Protein AF-A0A2E8Z353-F1 (afdb_monomer)

Solvent-accessible surface area (backbone atoms only — not comparable to full-atom values): 21849 Å² total; per-residue (Å²): 141,71,78,80,37,42,48,101,82,69,44,73,37,74,68,28,51,53,50,50,52,53,52,52,52,53,52,50,52,50,54,54,47,54,53,50,50,54,52,50,53,54,46,70,76,49,46,52,56,70,69,66,52,47,63,63,72,69,60,82,64,82,82,62,91,74,67,85,73,84,71,76,47,79,38,78,52,34,21,67,94,49,81,28,33,45,42,64,58,47,42,52,57,8,53,77,69,76,37,56,59,72,58,20,43,51,53,53,12,22,48,49,25,26,66,70,53,20,56,61,42,36,52,33,39,77,68,68,72,29,59,60,75,60,54,36,54,53,22,66,63,33,40,85,32,48,54,72,21,27,43,48,41,26,67,71,37,39,88,48,51,78,75,56,50,69,75,53,50,51,54,45,40,53,52,26,36,62,73,62,36,56,87,76,45,69,94,50,75,75,78,62,54,44,76,48,67,43,76,87,69,54,53,99,86,43,62,61,72,51,72,43,68,57,73,67,61,48,50,54,49,50,52,51,26,51,51,30,26,50,46,43,43,75,75,66,50,86,63,58,70,71,56,33,29,55,49,24,50,53,29,55,77,53,69,48,55,87,78,66,82,67,92,77,65,73,66,81,79,81,84,60,70,52,76,65,87,82,64,81,52,30,46,32,26,86,49,95,92,56,80,41,84,39,41,61,67,58,54,50,56,54,52,74,75,47,96,76,86,82,93,73,84,82,76,63,86,86,58,89,84,81,74,98,56,95,67,80,53,97,82,53,76,86,74,75,74,64,53,95,52,100,84,55,88,61,73,72,78,82,73,87,83,87,77,90,79,93,133

Structure (mmCIF, N/CA/C/O backbone):
data_AF-A0A2E8Z353-F1
#
_entry.id   AF-A0A2E8Z353-F1
#
loop_
_atom_site.group_PDB
_atom_site.id
_atom_site.type_symbol
_atom_site.label_atom_id
_atom_site.label_alt_id
_atom_site.label_comp_id
_atom_site.label_asym_id
_atom_site.label_entity_id
_atom_site.label_seq_id
_atom_site.pdbx_PDB_ins_code
_atom_site.Cartn_x
_atom_site.Cartn_y
_atom_site.Cartn_z
_atom_site.occupancy
_atom_site.B_iso_or_equiv
_atom_site.auth_seq_id
_atom_site.auth_comp_id
_atom_site.auth_asym_id
_atom_site.auth_atom_id
_atom_site.pdbx_PDB_model_num
ATOM 1 N N . MET A 1 1 ? 3.869 29.158 -26.950 1.00 43.62 1 MET A N 1
ATOM 2 C CA . MET A 1 1 ? 2.535 28.762 -26.439 1.00 43.62 1 MET A CA 1
ATOM 3 C C . MET A 1 1 ? 2.188 29.405 -25.072 1.00 43.62 1 MET A C 1
ATOM 5 O O . MET A 1 1 ? 1.497 28.789 -24.279 1.00 43.62 1 MET A O 1
ATOM 9 N N . ARG A 1 2 ? 2.630 30.650 -24.780 1.00 52.47 2 ARG A N 1
ATOM 10 C CA . ARG A 1 2 ? 2.397 31.352 -23.487 1.00 52.47 2 ARG A CA 1
ATOM 11 C C . ARG A 1 2 ? 1.321 32.458 -23.528 1.00 52.47 2 ARG A C 1
ATOM 13 O O . ARG A 1 2 ? 0.954 32.969 -22.482 1.00 52.47 2 ARG A O 1
ATOM 20 N N . LYS A 1 3 ? 0.791 32.812 -24.710 1.00 49.16 3 LYS A N 1
ATOM 21 C CA . LYS A 1 3 ? -0.183 33.915 -24.881 1.00 49.16 3 LYS A CA 1
ATOM 22 C C . LYS A 1 3 ? -1.581 33.640 -24.303 1.00 49.16 3 LYS A C 1
ATOM 24 O O . LYS A 1 3 ? -2.321 34.584 -24.098 1.00 49.16 3 LYS A O 1
ATOM 29 N N . ALA A 1 4 ? -1.937 32.383 -24.024 1.00 50.00 4 ALA A N 1
ATOM 30 C CA . ALA A 1 4 ? -3.252 32.022 -23.476 1.00 50.00 4 ALA A CA 1
ATOM 31 C C . ALA A 1 4 ? -3.349 32.146 -21.938 1.00 50.00 4 ALA A C 1
ATOM 33 O O . ALA A 1 4 ? -4.385 31.826 -21.365 1.00 50.00 4 ALA A O 1
ATOM 34 N N . LEU A 1 5 ? -2.269 32.558 -21.262 1.00 53.09 5 LEU A N 1
ATOM 35 C CA . LEU A 1 5 ? -2.174 32.582 -19.796 1.00 53.09 5 LEU A CA 1
ATOM 36 C C . LEU A 1 5 ? -2.468 33.957 -19.177 1.00 53.09 5 LEU A C 1
ATOM 38 O O . LEU A 1 5 ? -2.453 34.076 -17.955 1.00 53.09 5 LEU A O 1
ATOM 42 N N . LEU A 1 6 ? -2.709 34.982 -19.996 1.00 52.03 6 LEU A N 1
ATOM 43 C CA . LEU A 1 6 ? -2.725 36.380 -19.572 1.00 52.03 6 LEU A CA 1
ATOM 44 C C . LEU A 1 6 ? -3.901 37.130 -20.214 1.00 52.03 6 LEU A C 1
ATOM 46 O O . LEU A 1 6 ? -4.250 36.855 -21.364 1.00 52.03 6 LEU A O 1
ATOM 50 N N . THR A 1 7 ? -4.512 38.057 -19.474 1.00 56.81 7 THR A N 1
ATOM 51 C CA . THR A 1 7 ? -5.434 39.063 -20.030 1.00 56.81 7 THR A CA 1
ATOM 52 C C . THR A 1 7 ? -4.677 40.073 -20.905 1.00 56.81 7 THR A C 1
ATOM 54 O O . THR A 1 7 ? -3.447 40.047 -20.988 1.00 56.81 7 THR A O 1
ATOM 57 N N . CYS A 1 8 ? -5.409 40.990 -21.549 1.00 58.44 8 CYS A N 1
ATOM 58 C CA . CYS A 1 8 ? -4.860 42.129 -22.298 1.00 58.44 8 CYS A CA 1
ATOM 59 C C . CYS A 1 8 ? -3.817 42.930 -21.491 1.00 58.44 8 CYS A C 1
ATOM 61 O O . CYS A 1 8 ? -2.885 43.473 -22.078 1.00 58.44 8 CYS A O 1
ATOM 63 N N . ASP A 1 9 ? -3.960 42.931 -20.161 1.00 57.56 9 ASP A N 1
ATOM 64 C CA . ASP A 1 9 ? -3.164 43.699 -19.200 1.00 57.56 9 ASP A CA 1
ATOM 65 C C . ASP A 1 9 ? -2.111 42.845 -18.465 1.00 57.56 9 ASP A C 1
ATOM 67 O O . ASP A 1 9 ? -1.583 43.248 -17.432 1.00 57.56 9 ASP A O 1
ATOM 71 N N . ASN A 1 10 ? -1.768 41.661 -18.991 1.00 61.84 10 ASN A N 1
ATOM 72 C CA . ASN A 1 10 ? -0.808 40.734 -18.375 1.00 61.84 10 ASN A CA 1
ATOM 73 C C . ASN A 1 10 ? -1.202 40.224 -16.971 1.00 61.84 10 ASN A C 1
ATOM 75 O O . ASN A 1 10 ? -0.336 39.793 -16.206 1.00 61.84 10 ASN A O 1
ATOM 79 N N . GLU A 1 11 ? -2.493 40.180 -16.637 1.00 67.88 11 GLU A N 1
ATOM 80 C CA . GLU A 1 11 ? -2.948 39.548 -15.395 1.00 67.88 11 GLU A CA 1
ATOM 81 C C . GLU A 1 11 ? -3.244 38.052 -15.606 1.00 67.88 11 GLU A C 1
ATOM 83 O O . GLU A 1 11 ? -3.852 37.671 -16.617 1.00 67.88 11 GLU A O 1
ATOM 88 N N . PRO A 1 12 ? -2.822 37.168 -14.682 1.00 71.56 12 PRO A N 1
ATOM 89 C CA . PRO A 1 12 ? -3.097 35.743 -14.784 1.00 71.56 12 PRO A CA 1
ATOM 90 C C . PRO A 1 12 ? -4.593 35.472 -14.595 1.00 71.56 12 PRO A C 1
ATOM 92 O O . PRO A 1 12 ? -5.178 35.764 -13.554 1.00 71.56 12 PRO A O 1
ATOM 95 N N . THR A 1 13 ? -5.225 34.867 -15.599 1.00 82.81 13 THR A N 1
ATOM 96 C CA . THR A 1 13 ? -6.642 34.486 -15.504 1.00 82.81 13 THR A CA 1
ATOM 97 C C . THR A 1 13 ? -6.817 33.257 -14.604 1.00 82.81 13 THR A C 1
ATOM 99 O O . THR A 1 13 ? -5.945 32.383 -14.602 1.00 82.81 13 THR A O 1
ATOM 102 N N . PRO A 1 14 ? -7.961 33.090 -13.907 1.00 84.56 14 PRO A N 1
ATOM 103 C CA . PRO A 1 14 ? -8.250 31.863 -13.156 1.00 84.56 14 PRO A CA 1
ATOM 104 C C . PRO A 1 14 ? -8.089 30.586 -13.998 1.00 84.56 14 PRO A C 1
ATOM 106 O O . PRO A 1 14 ? -7.545 29.587 -13.533 1.00 84.56 14 PRO A O 1
ATOM 109 N N . VAL A 1 15 ? -8.483 30.634 -15.276 1.00 84.19 15 VAL A N 1
ATOM 110 C CA . VAL A 1 15 ? -8.308 29.526 -16.231 1.00 84.19 15 VAL A CA 1
ATOM 111 C C . VAL A 1 15 ? -6.826 29.279 -16.542 1.00 84.19 15 VAL A C 1
ATOM 113 O O . VAL A 1 15 ? -6.391 28.126 -16.556 1.00 84.19 15 VAL A O 1
ATOM 116 N N . GLY A 1 16 ? -6.039 30.338 -16.751 1.00 82.62 16 GLY A N 1
ATOM 117 C CA . GLY A 1 16 ? -4.595 30.252 -16.978 1.00 82.62 16 GLY A CA 1
ATOM 118 C C . GLY A 1 16 ? -3.835 29.698 -15.771 1.00 82.62 16 GLY A C 1
ATOM 119 O O . GLY A 1 16 ? -2.955 28.855 -15.939 1.00 82.62 16 GLY A O 1
ATOM 120 N N . LEU A 1 17 ? -4.225 30.087 -14.554 1.00 88.00 17 LEU A N 1
ATOM 121 C CA . LEU A 1 17 ? -3.669 29.547 -13.310 1.00 88.00 17 LEU A CA 1
ATOM 122 C C . LEU A 1 17 ? -3.977 28.052 -13.159 1.00 88.00 17 LEU A C 1
ATOM 124 O O . LEU A 1 17 ? -3.069 27.261 -12.909 1.00 88.00 17 LEU A O 1
ATOM 128 N N . VAL A 1 18 ? -5.223 27.631 -13.398 1.00 89.19 18 VAL A N 1
ATOM 129 C CA . VAL A 1 18 ? -5.592 26.204 -13.385 1.00 89.19 18 VAL A CA 1
ATOM 130 C C . VAL A 1 18 ? -4.822 25.418 -14.454 1.00 89.19 18 VAL A C 1
ATOM 132 O O . VAL A 1 18 ? -4.371 24.300 -14.195 1.00 89.19 18 VAL A O 1
ATOM 135 N N . ALA A 1 19 ? -4.623 25.983 -15.648 1.00 87.69 19 ALA A N 1
ATOM 136 C CA . ALA A 1 19 ? -3.819 25.356 -16.697 1.00 87.69 19 ALA A CA 1
ATOM 137 C C . ALA A 1 19 ? -2.340 25.215 -16.293 1.00 87.69 19 ALA A C 1
ATOM 139 O O . ALA A 1 19 ? -1.744 24.164 -16.534 1.00 87.69 19 ALA A O 1
ATOM 140 N N . ALA A 1 20 ? -1.764 26.224 -15.633 1.00 87.19 20 ALA A N 1
ATOM 141 C CA . ALA A 1 20 ? -0.402 26.170 -15.106 1.00 87.19 20 ALA A CA 1
ATOM 142 C C . ALA A 1 20 ? -0.247 25.081 -14.031 1.00 87.19 20 ALA A C 1
ATOM 144 O O . ALA A 1 20 ? 0.705 24.303 -14.090 1.00 87.19 20 ALA A O 1
ATOM 145 N N . VAL A 1 21 ? -1.216 24.952 -13.115 1.00 92.19 21 VAL A N 1
ATOM 146 C CA . VAL A 1 21 ? -1.243 23.871 -12.112 1.00 92.19 21 VAL A CA 1
ATOM 147 C C . VAL A 1 21 ? -1.293 22.495 -12.784 1.00 92.19 21 VAL A C 1
ATOM 149 O O . VAL A 1 21 ? -0.528 21.603 -12.424 1.00 92.19 21 VAL A O 1
ATOM 152 N N . ARG A 1 22 ? -2.135 22.311 -13.812 1.00 90.94 22 ARG A N 1
ATOM 153 C CA . ARG A 1 22 ? -2.197 21.044 -14.569 1.00 90.94 22 ARG A CA 1
ATOM 154 C C . ARG A 1 22 ? -0.885 20.727 -15.286 1.00 90.94 22 ARG A C 1
ATOM 156 O O . ARG A 1 22 ? -0.481 19.567 -15.309 1.00 90.94 22 ARG A O 1
ATOM 163 N N . ALA A 1 23 ? -0.223 21.733 -15.856 1.00 91.88 23 ALA A N 1
ATOM 164 C CA . ALA A 1 23 ? 1.071 21.562 -16.510 1.00 91.88 23 ALA A CA 1
ATOM 165 C C . ALA A 1 23 ? 2.166 21.167 -15.507 1.00 91.88 23 ALA A C 1
ATOM 167 O O . ALA A 1 23 ? 2.934 20.247 -15.779 1.00 91.88 23 ALA A O 1
ATOM 168 N N . ALA A 1 24 ? 2.198 21.802 -14.331 1.00 93.94 24 ALA A N 1
ATOM 169 C CA . ALA A 1 24 ? 3.111 21.432 -13.253 1.00 93.94 24 ALA A CA 1
ATOM 170 C C . ALA A 1 24 ? 2.876 19.985 -12.787 1.00 93.94 24 ALA A C 1
ATOM 172 O O . ALA A 1 24 ? 3.824 19.206 -12.720 1.00 93.94 24 ALA A O 1
ATOM 173 N N . ALA A 1 25 ? 1.616 19.590 -12.582 1.00 92.19 25 ALA A N 1
ATOM 174 C CA . ALA A 1 25 ? 1.261 18.219 -12.214 1.00 92.19 25 ALA A CA 1
ATOM 175 C C . ALA A 1 25 ? 1.648 17.189 -13.295 1.00 92.19 25 ALA A C 1
ATOM 177 O O . ALA A 1 25 ? 2.030 16.065 -12.976 1.00 92.19 25 ALA A O 1
ATOM 178 N N . ALA A 1 26 ? 1.568 17.544 -14.582 1.00 93.25 26 ALA A N 1
ATOM 179 C CA . ALA A 1 26 ? 2.015 16.670 -15.668 1.00 93.25 26 ALA A CA 1
ATOM 180 C C . ALA A 1 26 ? 3.543 16.485 -15.672 1.00 93.25 26 ALA A C 1
ATOM 182 O O . ALA A 1 26 ? 4.025 15.375 -15.900 1.00 93.25 26 ALA A O 1
ATOM 183 N N . THR A 1 27 ? 4.299 17.549 -15.387 1.00 96.25 27 THR A N 1
ATOM 184 C CA . THR A 1 27 ? 5.756 17.474 -15.205 1.00 96.25 27 THR A CA 1
ATOM 185 C C . THR A 1 27 ? 6.115 16.602 -14.008 1.00 96.25 27 THR A C 1
ATOM 187 O O . THR A 1 27 ? 6.972 15.734 -14.132 1.00 96.25 27 THR A O 1
ATOM 190 N N . GLU A 1 28 ? 5.424 16.769 -12.878 1.00 95.25 28 GLU A N 1
ATOM 191 C CA . GLU A 1 28 ? 5.643 15.953 -11.681 1.00 95.25 28 GLU A CA 1
ATOM 192 C C . GLU A 1 28 ? 5.447 14.458 -11.967 1.00 95.25 28 GLU A C 1
ATOM 194 O O . GLU A 1 28 ? 6.306 13.652 -11.620 1.00 95.25 28 GLU A O 1
ATOM 199 N N . ARG A 1 29 ? 4.367 14.080 -12.668 1.00 94.94 29 ARG A N 1
ATOM 200 C CA . ARG A 1 29 ? 4.132 12.676 -13.055 1.00 94.94 29 ARG A CA 1
ATOM 201 C C . ARG A 1 29 ? 5.267 12.104 -13.897 1.00 94.94 29 ARG A C 1
ATOM 203 O O . ARG A 1 29 ? 5.627 10.949 -13.704 1.00 94.94 29 ARG A O 1
ATOM 210 N N . ARG A 1 30 ? 5.829 12.901 -14.810 1.00 97.00 30 ARG A N 1
ATOM 211 C CA . ARG A 1 30 ? 6.963 12.478 -15.640 1.00 97.00 30 ARG A CA 1
ATOM 212 C C . ARG A 1 30 ? 8.215 12.262 -14.802 1.00 97.00 30 ARG A C 1
ATOM 214 O O . ARG A 1 30 ? 8.799 11.197 -14.883 1.00 97.00 30 ARG A O 1
ATOM 221 N N . VAL A 1 31 ? 8.548 13.207 -13.925 1.00 97.56 31 VAL A N 1
ATOM 222 C CA . VAL A 1 31 ? 9.694 13.078 -13.009 1.00 97.56 31 VAL A CA 1
ATOM 223 C C . VAL A 1 31 ? 9.544 11.857 -12.096 1.00 97.56 31 VAL A C 1
ATOM 225 O O . VAL A 1 31 ? 10.510 11.140 -11.849 1.00 97.56 31 VAL A O 1
ATOM 228 N N . GLN A 1 32 ? 8.330 11.584 -11.609 1.00 96.44 32 GLN A N 1
ATOM 229 C CA . GLN A 1 32 ? 8.047 10.381 -10.822 1.00 96.44 32 GLN A CA 1
ATOM 230 C C . GLN A 1 32 ? 8.252 9.094 -11.632 1.00 96.44 32 GLN A C 1
ATOM 232 O O . GLN A 1 32 ? 8.788 8.128 -11.090 1.00 96.44 32 GLN A O 1
ATOM 237 N N . LEU A 1 33 ? 7.843 9.078 -12.905 1.00 97.75 33 LEU A N 1
ATOM 238 C CA . LEU A 1 33 ? 8.073 7.951 -13.808 1.00 97.75 33 LEU A CA 1
ATOM 239 C C . LEU A 1 33 ? 9.566 7.767 -14.111 1.00 97.75 33 LEU A C 1
ATOM 241 O O . LEU A 1 33 ? 10.056 6.653 -13.987 1.00 97.75 33 LEU A O 1
ATOM 245 N N . ASP A 1 34 ? 10.295 8.837 -14.427 1.00 97.88 34 ASP A N 1
ATOM 246 C CA . ASP A 1 34 ? 11.735 8.783 -14.712 1.00 97.88 34 ASP A CA 1
ATOM 247 C C . ASP A 1 34 ? 12.511 8.218 -13.510 1.00 97.88 34 ASP A C 1
ATOM 249 O O . ASP A 1 34 ? 13.352 7.333 -13.659 1.00 97.88 34 ASP A O 1
ATOM 253 N N . LYS A 1 35 ? 12.158 8.652 -12.291 1.00 97.00 35 LYS A N 1
ATOM 254 C CA . LYS A 1 35 ? 12.698 8.081 -11.049 1.00 97.00 35 LYS A CA 1
ATOM 255 C C . LYS A 1 35 ? 12.384 6.586 -10.920 1.00 97.00 35 LYS A C 1
ATOM 257 O O . LYS A 1 35 ? 13.258 5.818 -10.533 1.00 97.00 35 LYS A O 1
ATOM 262 N N . ALA A 1 36 ? 11.150 6.173 -11.208 1.00 97.62 36 ALA A N 1
ATOM 263 C CA . ALA A 1 36 ? 10.758 4.766 -11.132 1.00 97.62 36 ALA A CA 1
ATOM 264 C C . ALA A 1 36 ? 11.504 3.901 -12.159 1.00 97.62 36 ALA A C 1
ATOM 266 O O . ALA A 1 36 ? 11.935 2.802 -11.826 1.00 97.62 36 ALA A O 1
ATOM 267 N N . LEU A 1 37 ? 11.696 4.409 -13.379 1.00 98.12 37 LEU A N 1
ATOM 268 C CA . LEU A 1 37 ? 12.471 3.739 -14.422 1.00 98.12 37 LEU A CA 1
ATOM 269 C C . LEU A 1 37 ? 13.934 3.568 -14.010 1.00 98.12 37 LEU A C 1
ATOM 271 O O . LEU A 1 37 ? 14.447 2.463 -14.124 1.00 98.12 37 LEU A O 1
ATOM 275 N N . ALA A 1 38 ? 14.566 4.597 -13.441 1.00 97.56 38 ALA A N 1
ATOM 276 C CA . ALA A 1 38 ? 15.939 4.494 -12.944 1.00 97.56 38 ALA A CA 1
ATOM 277 C C . ALA A 1 38 ? 16.092 3.423 -11.846 1.00 97.56 38 ALA A C 1
ATOM 279 O O . ALA A 1 38 ? 17.066 2.674 -11.838 1.00 97.56 38 ALA A O 1
ATOM 280 N N . VAL A 1 39 ? 15.113 3.307 -10.938 1.00 96.69 39 VAL A N 1
ATOM 281 C CA . VAL A 1 39 ? 15.095 2.231 -9.930 1.00 96.69 39 VAL A CA 1
ATOM 282 C C . VAL A 1 39 ? 14.930 0.861 -10.590 1.00 96.69 39 VAL A C 1
ATOM 284 O O . VAL A 1 39 ? 15.616 -0.079 -10.213 1.00 96.69 39 VAL A O 1
ATOM 287 N N . LEU A 1 40 ? 14.055 0.731 -11.588 1.00 96.81 40 LEU A N 1
ATOM 288 C CA . LEU A 1 40 ? 13.838 -0.539 -12.290 1.00 96.81 40 LEU A CA 1
ATOM 289 C C . LEU A 1 40 ? 15.037 -0.968 -13.143 1.00 96.81 40 LEU A C 1
ATOM 291 O O . LEU A 1 40 ? 15.327 -2.159 -13.216 1.00 96.81 40 LEU A O 1
ATOM 295 N N . GLU A 1 41 ? 15.745 -0.025 -13.761 1.00 96.62 41 GLU A N 1
ATOM 296 C CA . GLU A 1 41 ? 17.021 -0.281 -14.439 1.00 96.62 41 GLU A CA 1
ATOM 297 C C . GLU A 1 41 ? 18.086 -0.747 -13.444 1.00 96.62 41 GLU A C 1
ATOM 299 O O . GLU A 1 41 ? 18.816 -1.699 -13.720 1.00 96.62 41 GLU A O 1
ATOM 304 N N . TRP A 1 42 ? 18.135 -0.124 -12.262 1.00 94.94 42 TRP A N 1
ATOM 305 C CA . TRP A 1 42 ? 19.005 -0.558 -11.173 1.00 94.94 42 TRP A CA 1
ATOM 306 C C . TRP A 1 42 ? 18.675 -1.989 -10.717 1.00 94.94 42 TRP A C 1
ATOM 308 O O . TRP A 1 42 ? 19.600 -2.790 -10.603 1.00 94.94 42 TRP A O 1
ATOM 318 N N . VAL A 1 43 ? 17.387 -2.333 -10.552 1.00 95.12 43 VAL A N 1
ATOM 319 C CA . VAL A 1 43 ? 16.939 -3.701 -10.216 1.00 95.12 43 VAL A CA 1
ATOM 320 C C . VAL A 1 43 ? 17.355 -4.685 -11.307 1.00 95.12 43 VAL A C 1
ATOM 322 O O . VAL A 1 43 ? 17.928 -5.724 -11.007 1.00 95.12 43 VAL A O 1
ATOM 325 N N . ALA A 1 44 ? 17.113 -4.363 -12.580 1.00 94.12 44 ALA A N 1
ATOM 326 C CA . ALA A 1 44 ? 17.443 -5.253 -13.693 1.00 94.12 44 ALA A CA 1
ATOM 327 C C . ALA A 1 44 ? 18.952 -5.544 -13.799 1.00 94.12 44 ALA A C 1
ATOM 329 O O . ALA A 1 44 ? 19.342 -6.628 -14.219 1.00 94.12 44 ALA A O 1
ATOM 330 N N . ALA A 1 45 ? 19.805 -4.595 -13.404 1.00 94.12 45 ALA A N 1
ATOM 331 C CA . ALA A 1 45 ? 21.257 -4.771 -13.395 1.00 94.12 45 ALA A CA 1
ATOM 332 C C . ALA A 1 45 ? 21.780 -5.625 -12.222 1.00 94.12 45 ALA A C 1
ATOM 334 O O . ALA A 1 45 ? 22.949 -6.007 -12.236 1.00 94.12 45 ALA A O 1
ATOM 335 N N . ARG A 1 46 ? 20.945 -5.872 -11.207 1.00 91.50 46 ARG A N 1
ATOM 336 C CA . ARG A 1 46 ? 21.308 -6.464 -9.908 1.00 91.50 46 ARG A CA 1
ATOM 337 C C . ARG A 1 46 ? 20.427 -7.640 -9.493 1.00 91.50 46 ARG A C 1
ATOM 339 O O . ARG A 1 46 ? 20.546 -8.152 -8.387 1.00 91.50 46 ARG A O 1
ATOM 346 N N . GLN A 1 47 ? 19.529 -8.063 -10.375 1.00 91.75 47 GLN A N 1
ATOM 347 C CA . GLN A 1 47 ? 18.676 -9.207 -10.119 1.00 91.75 47 GLN A CA 1
ATOM 348 C C . GLN A 1 47 ? 19.536 -10.445 -9.841 1.00 91.75 47 GLN A C 1
ATOM 350 O O . GLN A 1 47 ? 20.444 -10.774 -10.610 1.00 91.75 47 GLN A O 1
ATOM 355 N N . LEU A 1 48 ? 19.211 -11.137 -8.754 1.00 89.81 48 LEU A N 1
ATOM 356 C CA . LEU A 1 48 ? 19.851 -12.384 -8.384 1.00 89.81 48 LEU A CA 1
ATOM 357 C C . LEU A 1 48 ? 19.523 -13.501 -9.390 1.00 89.81 48 LEU A C 1
ATOM 359 O O . LEU A 1 48 ? 18.396 -13.570 -9.892 1.00 89.81 48 LEU A O 1
ATOM 363 N N . PRO A 1 49 ? 20.487 -14.395 -9.671 1.00 87.62 49 PRO A N 1
ATOM 364 C CA . PRO A 1 49 ? 20.236 -15.640 -10.389 1.00 87.62 49 PRO A CA 1
ATOM 365 C C . PRO A 1 49 ? 19.095 -16.462 -9.761 1.00 87.62 49 PRO A C 1
ATOM 367 O O . PRO A 1 49 ? 18.928 -16.471 -8.541 1.00 87.62 49 PRO A O 1
ATOM 370 N N . GLU A 1 50 ? 18.308 -17.151 -10.594 1.00 81.69 50 GLU A N 1
ATOM 371 C CA . GLU A 1 50 ? 17.107 -17.892 -10.163 1.00 81.69 50 GLU A CA 1
ATOM 372 C C . GLU A 1 50 ? 17.402 -18.973 -9.113 1.00 81.69 50 GLU A C 1
ATOM 374 O O . GLU A 1 50 ? 16.595 -19.197 -8.215 1.00 81.69 50 GLU A O 1
ATOM 379 N N . ASP A 1 51 ? 18.566 -19.617 -9.193 1.00 81.69 51 ASP A N 1
ATOM 380 C CA . ASP A 1 51 ? 19.036 -20.607 -8.224 1.00 81.69 51 ASP A CA 1
ATOM 381 C C . ASP A 1 51 ? 19.245 -19.990 -6.835 1.00 81.69 51 ASP A C 1
ATOM 383 O O . ASP A 1 51 ? 18.729 -20.516 -5.851 1.00 81.69 51 ASP A O 1
ATOM 387 N N . ARG A 1 52 ? 19.905 -18.827 -6.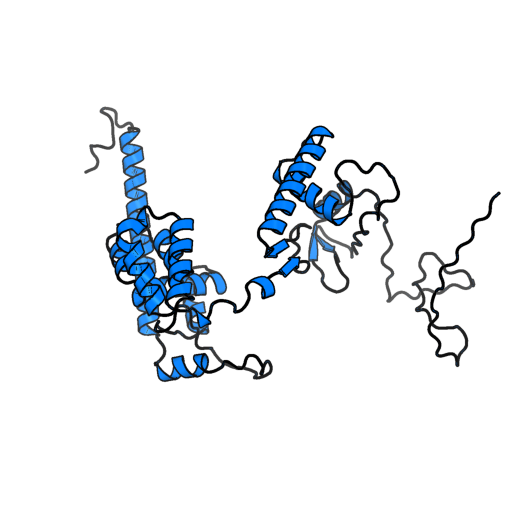751 1.00 79.94 52 ARG A N 1
ATOM 388 C CA . ARG A 1 52 ? 20.088 -18.096 -5.482 1.00 79.94 52 ARG A CA 1
ATOM 389 C C . ARG A 1 52 ? 18.774 -17.548 -4.931 1.00 79.94 52 ARG A C 1
ATOM 391 O O . ARG A 1 52 ? 18.567 -17.578 -3.724 1.00 79.94 52 ARG A O 1
ATOM 398 N N . ALA A 1 53 ? 17.880 -17.086 -5.803 1.00 78.69 53 ALA A N 1
ATOM 399 C CA . ALA A 1 53 ? 16.548 -16.631 -5.410 1.00 78.69 53 ALA A CA 1
ATOM 400 C C . ALA A 1 53 ? 15.672 -17.770 -4.849 1.00 78.69 53 ALA A C 1
ATOM 402 O O . ALA A 1 53 ? 14.859 -17.540 -3.959 1.00 78.69 53 ALA A O 1
ATOM 403 N N . ALA A 1 54 ? 15.826 -19.000 -5.350 1.00 72.88 54 ALA A N 1
ATOM 404 C CA . ALA A 1 54 ? 15.056 -20.154 -4.888 1.00 72.88 54 ALA A CA 1
ATOM 405 C C . ALA A 1 54 ? 15.568 -20.741 -3.558 1.00 72.88 54 ALA A C 1
ATOM 407 O O . ALA A 1 54 ? 14.771 -21.277 -2.789 1.00 72.88 54 ALA A O 1
ATOM 408 N N . GLU A 1 55 ? 16.875 -20.639 -3.280 1.00 68.25 55 GLU A N 1
ATOM 409 C CA . GLU A 1 55 ? 17.500 -21.151 -2.048 1.00 68.25 55 GLU A CA 1
ATOM 410 C C . GLU A 1 55 ? 16.903 -20.541 -0.770 1.00 68.25 55 GLU A C 1
ATOM 412 O O . GLU A 1 55 ? 16.769 -21.250 0.225 1.00 68.25 55 GLU A O 1
ATOM 417 N N . GLU A 1 56 ? 16.508 -19.264 -0.785 1.00 58.88 56 GLU A N 1
ATOM 418 C CA . GLU A 1 56 ? 15.912 -18.608 0.388 1.00 58.88 56 GLU A CA 1
ATOM 419 C C . GLU A 1 56 ? 14.390 -18.784 0.492 1.00 58.88 56 GLU A C 1
ATOM 421 O O . GLU A 1 56 ? 13.868 -18.859 1.603 1.00 58.88 56 GLU A O 1
ATOM 426 N N . TRP A 1 57 ? 13.676 -18.935 -0.631 1.00 51.97 57 TRP A N 1
ATOM 427 C CA . TRP A 1 57 ? 12.228 -19.208 -0.622 1.00 51.97 57 TRP A CA 1
ATOM 428 C C . TRP A 1 57 ? 11.892 -20.590 -0.038 1.00 51.97 57 TRP A C 1
ATOM 430 O O . TRP A 1 57 ? 10.791 -20.807 0.461 1.00 51.97 57 TRP A O 1
ATOM 440 N N . ALA A 1 58 ? 12.834 -21.537 -0.095 1.00 46.00 58 ALA A N 1
ATOM 441 C CA . ALA A 1 58 ? 12.662 -22.896 0.414 1.00 46.00 58 ALA A CA 1
ATOM 442 C C . ALA A 1 58 ? 12.762 -23.015 1.950 1.00 46.00 58 ALA A C 1
ATOM 444 O O . ALA A 1 58 ? 12.468 -24.083 2.492 1.00 46.00 58 ALA A O 1
ATOM 445 N N . ASP A 1 59 ? 13.160 -21.954 2.660 1.00 45.81 59 ASP A N 1
ATOM 446 C CA . ASP A 1 59 ? 13.337 -21.975 4.115 1.00 45.81 59 ASP A CA 1
ATOM 447 C C . ASP A 1 59 ? 12.009 -21.637 4.832 1.00 45.81 59 ASP A C 1
ATOM 449 O O . ASP A 1 59 ? 11.867 -20.637 5.529 1.00 45.81 59 ASP A O 1
ATOM 453 N N . GLU A 1 60 ? 11.017 -22.527 4.699 1.00 42.03 60 GLU A N 1
ATOM 454 C CA . GLU A 1 60 ? 9.807 -22.571 5.548 1.00 42.03 60 GLU A CA 1
ATOM 455 C C . GLU A 1 60 ? 10.121 -22.919 7.026 1.00 42.03 60 GLU A C 1
ATOM 457 O O . GLU A 1 60 ? 9.221 -23.048 7.856 1.00 42.03 60 GLU A O 1
ATOM 462 N N . HIS A 1 61 ? 11.395 -23.051 7.407 1.00 39.62 61 HIS A N 1
ATOM 463 C CA . HIS A 1 61 ? 11.821 -23.282 8.787 1.00 39.62 61 HIS A CA 1
ATOM 464 C C . HIS A 1 61 ? 12.101 -21.966 9.528 1.00 39.62 61 HIS A C 1
ATOM 466 O O . HIS A 1 61 ? 13.238 -21.593 9.808 1.00 39.62 61 HIS A O 1
ATOM 472 N N . LEU A 1 62 ? 11.026 -21.305 9.962 1.00 44.84 62 LEU A N 1
ATOM 473 C CA . LEU A 1 62 ? 11.071 -20.262 10.999 1.00 44.84 62 LEU A CA 1
ATOM 474 C C . LEU A 1 62 ? 11.556 -20.776 12.378 1.00 44.84 62 LEU A C 1
ATOM 476 O O . LEU A 1 62 ? 11.665 -19.984 13.311 1.00 44.84 62 LEU A O 1
ATOM 480 N N . ASP A 1 63 ? 11.885 -22.068 12.521 1.00 39.91 63 ASP A N 1
ATOM 481 C CA . ASP A 1 63 ? 12.254 -22.692 13.803 1.00 39.91 63 ASP A CA 1
ATOM 482 C C . ASP A 1 63 ? 13.771 -22.710 14.103 1.00 39.91 63 ASP A C 1
ATOM 484 O O . ASP A 1 63 ? 14.198 -23.152 15.167 1.00 39.91 63 ASP A O 1
ATOM 488 N N . GLU A 1 64 ? 14.620 -22.166 13.223 1.00 41.97 64 GLU A N 1
ATOM 489 C CA . GLU A 1 64 ? 16.051 -21.964 13.511 1.00 41.97 64 GLU A CA 1
ATOM 490 C C . GLU A 1 64 ? 16.389 -20.476 13.709 1.00 41.97 64 GLU A C 1
ATOM 492 O O . GLU A 1 64 ? 17.222 -19.897 13.012 1.00 41.97 64 GLU A O 1
ATOM 497 N N . MET A 1 65 ? 15.812 -19.857 14.748 1.00 41.31 65 MET A N 1
ATOM 498 C CA . MET A 1 65 ? 16.184 -18.527 15.283 1.00 41.31 65 MET A CA 1
ATOM 499 C C . MET A 1 65 ? 17.650 -18.425 15.787 1.00 41.31 65 MET A C 1
ATOM 501 O O . MET A 1 65 ? 17.983 -17.584 16.621 1.00 41.31 65 MET A O 1
ATOM 505 N N . THR A 1 66 ? 18.560 -19.299 15.355 1.00 40.38 66 THR A N 1
ATOM 506 C CA . THR A 1 66 ? 19.950 -19.341 15.841 1.00 40.38 66 THR A CA 1
ATOM 507 C C . THR A 1 66 ? 20.965 -19.741 14.774 1.00 40.38 66 THR A C 1
ATOM 509 O O . THR A 1 66 ? 22.069 -20.173 15.102 1.00 40.38 66 THR A O 1
ATOM 512 N N . LYS A 1 67 ? 20.656 -19.561 13.487 1.00 44.62 67 LYS A N 1
ATOM 513 C CA . LYS A 1 67 ? 21.738 -19.339 12.526 1.00 44.62 67 LYS A CA 1
ATOM 514 C C . LYS A 1 67 ? 22.060 -17.856 12.548 1.00 44.62 67 LYS A C 1
ATOM 516 O O . LYS A 1 67 ? 21.297 -17.040 12.044 1.00 44.62 67 LYS A O 1
ATOM 521 N N . ASP A 1 68 ? 23.195 -17.535 13.156 1.00 42.34 68 ASP A N 1
ATOM 522 C CA . ASP A 1 68 ? 23.993 -16.347 12.859 1.00 42.34 68 ASP A CA 1
ATOM 523 C C . ASP A 1 68 ? 24.149 -16.248 11.325 1.00 42.34 68 ASP A C 1
ATOM 525 O O . ASP A 1 68 ? 25.104 -16.762 10.734 1.00 42.34 68 ASP A O 1
ATOM 529 N N . ARG A 1 69 ? 23.158 -15.666 10.639 1.00 53.84 69 ARG A N 1
ATOM 530 C CA . ARG A 1 69 ? 23.223 -15.383 9.204 1.00 53.84 69 ARG A CA 1
ATOM 531 C C . ARG A 1 69 ? 24.124 -14.162 9.043 1.00 53.84 69 ARG A C 1
ATOM 533 O O . ARG A 1 69 ? 23.666 -13.029 8.960 1.00 53.84 69 ARG A O 1
ATOM 540 N N . PHE A 1 70 ? 25.431 -14.400 9.080 1.00 52.47 70 PHE A N 1
ATOM 541 C CA . PHE A 1 70 ? 26.430 -13.422 8.671 1.00 52.47 70 PHE A CA 1
ATOM 542 C C . PHE A 1 70 ? 26.392 -13.294 7.140 1.00 52.47 70 PHE A C 1
ATOM 544 O O . PHE A 1 70 ? 26.803 -14.219 6.443 1.00 52.47 70 PHE A O 1
ATOM 551 N N . GLY A 1 71 ? 25.911 -12.161 6.621 1.00 64.94 71 GLY A N 1
ATOM 552 C CA . GLY A 1 71 ? 25.861 -11.863 5.183 1.00 64.94 71 GLY A CA 1
ATOM 553 C C . GLY A 1 71 ? 24.605 -11.087 4.777 1.00 64.94 71 GLY A C 1
ATOM 554 O O . GLY A 1 71 ? 23.703 -10.919 5.595 1.00 64.94 71 GLY A O 1
ATOM 555 N N . SER A 1 72 ? 24.569 -10.616 3.529 1.00 72.94 72 SER A N 1
ATOM 556 C CA . SER A 1 72 ? 23.362 -10.069 2.900 1.00 72.94 72 SER A CA 1
ATOM 557 C C . SER A 1 72 ? 22.379 -11.197 2.562 1.00 72.94 72 SER A C 1
ATOM 559 O O . SER A 1 72 ? 22.805 -12.322 2.285 1.00 72.94 72 SER A O 1
ATOM 561 N N . GLN A 1 73 ? 21.079 -10.908 2.639 1.00 80.50 73 GLN A N 1
ATOM 562 C CA . GLN A 1 73 ? 19.998 -11.861 2.350 1.00 80.50 73 GLN A CA 1
ATOM 563 C C . GLN A 1 73 ? 19.335 -11.563 1.001 1.00 80.50 73 GLN A C 1
ATOM 565 O O . GLN A 1 73 ? 19.253 -10.404 0.587 1.00 80.50 73 GLN A O 1
ATOM 570 N N . ALA A 1 74 ? 18.800 -12.584 0.337 1.00 84.00 74 ALA A N 1
ATOM 571 C CA . ALA A 1 74 ? 17.975 -12.419 -0.851 1.00 84.00 74 ALA A CA 1
ATOM 572 C C . ALA A 1 74 ? 16.586 -11.881 -0.463 1.00 84.00 74 ALA A C 1
ATOM 574 O O . ALA A 1 74 ? 15.768 -12.521 0.195 1.00 84.00 74 ALA A O 1
ATOM 575 N N . LEU A 1 75 ? 16.282 -10.659 -0.889 1.00 83.94 75 LEU A N 1
ATOM 576 C CA . LEU A 1 75 ? 15.070 -9.973 -0.471 1.00 83.94 75 LEU A CA 1
ATOM 577 C C . LEU A 1 75 ? 13.961 -10.107 -1.519 1.00 83.94 75 LEU A C 1
ATOM 579 O O . LEU A 1 75 ? 13.962 -9.435 -2.557 1.00 83.94 75 LEU A O 1
ATOM 583 N N . HIS A 1 76 ? 12.964 -10.936 -1.213 1.00 87.31 76 HIS A N 1
ATOM 584 C CA . HIS A 1 76 ? 11.736 -11.060 -1.999 1.00 87.31 76 HIS A CA 1
ATOM 585 C C . HIS A 1 76 ? 10.812 -9.863 -1.745 1.00 87.31 76 HIS A C 1
ATOM 587 O O . HIS A 1 76 ? 10.003 -9.840 -0.821 1.00 87.31 76 HIS A O 1
ATOM 593 N N . LEU A 1 77 ? 10.977 -8.819 -2.557 1.00 88.94 77 LEU A N 1
ATOM 594 C CA . LEU A 1 77 ? 10.265 -7.547 -2.398 1.00 88.94 77 LEU A CA 1
ATOM 595 C C . LEU A 1 77 ? 8.883 -7.500 -3.068 1.00 88.94 77 LEU A C 1
ATOM 597 O O . LEU A 1 77 ? 8.099 -6.595 -2.780 1.00 88.94 77 LEU A O 1
ATOM 601 N N . ALA A 1 78 ? 8.611 -8.418 -3.990 1.00 91.69 78 ALA A N 1
ATOM 602 C CA . ALA A 1 78 ? 7.392 -8.493 -4.790 1.00 91.69 78 ALA A CA 1
ATOM 603 C C . ALA A 1 78 ? 6.872 -9.939 -4.819 1.00 91.69 78 ALA A C 1
ATOM 605 O O . ALA A 1 78 ? 7.512 -10.836 -4.264 1.00 91.69 78 ALA A O 1
ATOM 606 N N . GLY A 1 79 ? 5.711 -10.147 -5.438 1.00 85.12 79 GLY A N 1
ATOM 607 C CA . GLY A 1 79 ? 5.055 -11.446 -5.504 1.00 85.12 79 GLY A CA 1
ATOM 608 C C . GLY A 1 79 ? 5.882 -12.531 -6.212 1.00 85.12 79 GLY A C 1
ATOM 609 O O . GLY A 1 79 ? 6.892 -12.239 -6.866 1.00 85.12 79 GLY A O 1
ATOM 610 N N . PRO A 1 80 ? 5.459 -13.803 -6.104 1.00 85.25 80 PRO A N 1
ATOM 611 C CA . PRO A 1 80 ? 6.153 -14.934 -6.713 1.00 85.25 80 PRO A CA 1
ATOM 612 C C . PRO A 1 80 ? 6.437 -14.719 -8.208 1.00 85.25 80 PRO A C 1
ATOM 614 O O . PRO A 1 80 ? 5.574 -14.253 -8.951 1.00 85.25 80 PRO A O 1
ATOM 617 N N . GLY A 1 81 ? 7.649 -15.075 -8.648 1.00 83.06 81 GLY A N 1
ATOM 618 C CA . GLY A 1 81 ? 8.103 -14.908 -10.038 1.00 83.06 81 GLY A CA 1
ATOM 619 C C . GLY A 1 81 ? 8.720 -13.540 -10.359 1.00 83.06 81 GLY A C 1
ATOM 620 O O . GLY A 1 81 ? 9.221 -13.334 -11.465 1.00 83.06 81 GLY A O 1
ATOM 621 N N . ALA A 1 82 ? 8.725 -12.603 -9.409 1.00 90.81 82 ALA A N 1
ATOM 622 C CA . ALA A 1 82 ? 9.380 -11.314 -9.570 1.00 90.81 82 ALA A CA 1
ATOM 623 C C . ALA A 1 82 ? 10.908 -11.373 -9.327 1.00 90.81 82 ALA A C 1
ATOM 625 O O . ALA A 1 82 ? 11.384 -12.212 -8.560 1.00 90.81 82 ALA A O 1
ATOM 626 N N . PRO A 1 83 ? 11.687 -10.450 -9.927 1.00 92.25 83 PRO A N 1
ATOM 627 C CA . PRO A 1 83 ? 13.106 -10.273 -9.625 1.00 92.25 83 PRO A CA 1
ATOM 628 C C . PRO A 1 83 ? 13.401 -10.108 -8.133 1.00 92.25 83 PRO A C 1
ATOM 630 O O . PRO A 1 83 ? 12.752 -9.319 -7.444 1.00 92.25 83 PRO A O 1
ATOM 633 N N . VAL A 1 84 ? 14.443 -10.799 -7.678 1.00 91.31 84 VAL A N 1
ATOM 634 C CA . VAL A 1 84 ? 14.959 -10.748 -6.305 1.00 91.31 84 VAL A CA 1
ATOM 635 C C . VAL A 1 84 ? 16.277 -9.983 -6.305 1.00 91.31 84 VAL A C 1
ATOM 637 O O . VAL A 1 84 ? 17.047 -10.080 -7.260 1.00 91.31 84 VAL A O 1
ATOM 640 N N . VAL A 1 85 ? 16.527 -9.200 -5.260 1.00 91.19 85 VAL A N 1
ATOM 641 C CA . VAL A 1 85 ? 17.754 -8.406 -5.085 1.00 91.19 85 VAL A CA 1
ATOM 642 C C . VAL A 1 85 ? 18.371 -8.708 -3.726 1.00 91.19 85 VAL A C 1
ATOM 644 O O . VAL A 1 85 ? 17.669 -9.146 -2.818 1.00 91.19 85 VAL A O 1
ATOM 647 N N . GLU A 1 86 ? 19.664 -8.450 -3.567 1.00 89.06 86 GLU A N 1
ATOM 648 C CA . GLU A 1 86 ? 20.327 -8.547 -2.262 1.00 89.06 86 GLU A CA 1
ATOM 649 C C . GLU A 1 86 ? 19.845 -7.438 -1.305 1.00 89.06 86 GLU A C 1
ATOM 651 O O . GLU A 1 86 ? 19.577 -6.299 -1.707 1.00 89.06 86 GLU A O 1
ATOM 656 N N . GLU A 1 87 ? 19.759 -7.759 -0.015 1.00 83.94 87 GLU A N 1
ATOM 657 C CA . GLU A 1 87 ? 19.269 -6.872 1.045 1.00 83.94 87 GLU A CA 1
ATOM 658 C C . GLU A 1 87 ? 20.090 -5.574 1.136 1.00 83.94 87 GLU A C 1
ATOM 660 O O . GLU A 1 87 ? 19.530 -4.473 1.156 1.00 83.94 87 GLU A O 1
ATOM 665 N N . ASP A 1 88 ? 21.421 -5.691 1.134 1.00 84.75 88 ASP A N 1
ATOM 666 C CA . ASP A 1 88 ? 22.336 -4.548 1.230 1.00 84.75 88 ASP A CA 1
ATOM 667 C C . ASP A 1 88 ? 22.193 -3.600 0.032 1.00 84.75 88 ASP A C 1
ATOM 669 O O . ASP A 1 88 ? 22.240 -2.373 0.173 1.00 84.75 88 ASP A O 1
ATOM 673 N N . GLU A 1 89 ? 21.951 -4.160 -1.152 1.00 83.56 89 GLU A N 1
ATOM 674 C CA . GLU A 1 89 ? 21.724 -3.391 -2.369 1.00 83.56 89 GLU A CA 1
ATOM 675 C C . GLU A 1 89 ? 20.391 -2.632 -2.295 1.00 83.56 89 GLU A C 1
ATOM 677 O O . GLU A 1 89 ? 20.323 -1.439 -2.613 1.00 83.56 89 GLU A O 1
ATOM 682 N N . ALA A 1 90 ? 19.326 -3.269 -1.797 1.00 81.12 90 ALA A N 1
ATOM 683 C CA . ALA A 1 90 ? 18.042 -2.600 -1.585 1.00 81.12 90 ALA A CA 1
ATOM 684 C C . ALA A 1 90 ? 18.161 -1.405 -0.611 1.00 81.12 90 ALA A C 1
ATOM 686 O O . ALA A 1 90 ? 17.431 -0.411 -0.732 1.00 81.12 90 ALA A O 1
ATOM 687 N N . TYR A 1 91 ? 19.105 -1.448 0.332 1.00 86.31 91 TYR A N 1
ATOM 688 C CA . TYR A 1 91 ? 19.382 -0.333 1.238 1.00 86.31 91 TYR A CA 1
ATOM 689 C C . TYR A 1 91 ? 20.178 0.802 0.590 1.00 86.31 91 TYR A C 1
ATOM 691 O O . TYR A 1 91 ? 19.927 1.966 0.922 1.00 86.31 91 TYR A O 1
ATOM 699 N N . GLU A 1 92 ? 21.059 0.506 -0.367 1.00 90.88 92 GLU A N 1
ATOM 700 C CA . GLU A 1 92 ? 21.755 1.525 -1.163 1.00 90.88 92 GLU A CA 1
ATOM 701 C C . GLU A 1 92 ? 20.743 2.426 -1.885 1.00 90.88 92 GLU A C 1
ATOM 703 O O . GLU A 1 92 ? 20.781 3.657 -1.758 1.00 90.88 92 GLU A O 1
ATOM 708 N N . ILE A 1 93 ? 19.773 1.821 -2.582 1.00 91.12 93 ILE A N 1
ATOM 709 C CA . ILE A 1 93 ? 18.759 2.586 -3.313 1.00 91.12 93 ILE A CA 1
ATOM 710 C C . ILE A 1 93 ? 17.803 3.316 -2.358 1.00 91.12 93 ILE A C 1
ATOM 712 O O . ILE A 1 93 ? 17.427 4.460 -2.619 1.00 91.12 93 ILE A O 1
ATOM 716 N N . ALA A 1 94 ? 17.452 2.724 -1.210 1.00 88.81 94 ALA A N 1
ATOM 717 C CA . ALA A 1 94 ? 16.649 3.397 -0.187 1.00 88.81 94 ALA A CA 1
ATOM 718 C C . ALA A 1 94 ? 17.330 4.683 0.316 1.00 88.81 94 ALA A C 1
ATOM 720 O O . ALA A 1 94 ? 16.693 5.742 0.369 1.00 88.81 94 ALA A O 1
ATOM 721 N N . ALA A 1 95 ? 18.630 4.608 0.617 1.00 91.38 95 ALA A N 1
ATOM 722 C CA . ALA A 1 95 ? 19.429 5.742 1.065 1.00 91.38 95 ALA A CA 1
ATOM 723 C C . ALA A 1 95 ? 19.550 6.823 -0.020 1.00 91.38 95 ALA A C 1
ATOM 725 O O . ALA A 1 95 ? 19.327 8.002 0.267 1.00 91.38 95 ALA A O 1
ATOM 726 N N . ALA A 1 96 ? 19.811 6.435 -1.274 1.00 94.12 96 ALA A N 1
ATOM 727 C CA . ALA A 1 96 ? 19.878 7.361 -2.408 1.00 94.12 96 ALA A CA 1
ATOM 728 C C . ALA A 1 96 ? 18.561 8.131 -2.627 1.00 94.12 96 ALA A C 1
ATOM 730 O O . ALA A 1 96 ? 18.561 9.277 -3.080 1.00 94.12 96 ALA A O 1
ATOM 731 N N . LEU A 1 97 ? 17.427 7.522 -2.271 1.00 90.69 97 LEU A N 1
ATOM 732 C CA . LEU A 1 97 ? 16.103 8.135 -2.351 1.00 90.69 97 LEU A CA 1
ATOM 733 C C . LEU A 1 97 ? 15.699 8.930 -1.100 1.00 90.69 97 LEU A C 1
ATOM 735 O O . LEU A 1 97 ? 14.609 9.513 -1.098 1.00 90.69 97 LEU A O 1
ATOM 739 N N . GLY A 1 98 ? 16.534 8.955 -0.056 1.00 92.19 98 GLY A N 1
ATOM 740 C CA . GLY A 1 98 ? 16.228 9.595 1.226 1.00 92.19 98 GLY A CA 1
ATOM 741 C C . GLY A 1 98 ? 15.105 8.898 2.001 1.00 92.19 98 GLY A C 1
ATOM 742 O O . GLY A 1 98 ? 14.345 9.558 2.710 1.00 92.19 98 GLY A O 1
ATOM 743 N N . LEU A 1 99 ? 14.950 7.583 1.829 1.00 88.94 99 LEU A N 1
ATOM 744 C CA . LEU A 1 99 ? 13.919 6.772 2.477 1.00 88.94 99 LEU A CA 1
ATOM 745 C C . LEU A 1 99 ? 14.516 5.931 3.615 1.00 88.94 99 LEU A C 1
ATOM 747 O O . LEU A 1 99 ? 15.684 5.552 3.585 1.00 88.94 99 LEU A O 1
ATOM 751 N N . SER A 1 100 ? 13.694 5.600 4.617 1.00 85.31 100 SER A N 1
ATOM 752 C CA . SER A 1 100 ? 14.053 4.552 5.582 1.00 85.31 100 SER A CA 1
ATOM 753 C C . SER A 1 100 ? 14.163 3.199 4.878 1.00 85.31 100 SER A C 1
ATOM 755 O O . SER A 1 100 ? 13.527 3.005 3.843 1.00 85.31 100 SER A O 1
ATOM 757 N N . ARG A 1 101 ? 14.893 2.244 5.473 1.00 83.38 101 ARG A N 1
ATOM 758 C CA . ARG A 1 101 ? 15.028 0.870 4.953 1.00 83.38 101 ARG A CA 1
ATOM 759 C C . ARG A 1 101 ? 13.675 0.271 4.557 1.00 83.38 101 ARG A C 1
ATOM 761 O O . ARG A 1 101 ? 13.440 0.008 3.387 1.00 83.38 101 ARG A O 1
ATOM 768 N N . GLN A 1 102 ? 12.731 0.223 5.497 1.00 80.00 102 GLN A N 1
ATOM 769 C CA . GLN A 1 102 ? 11.384 -0.308 5.258 1.00 80.00 102 GLN A CA 1
ATOM 770 C C . GLN A 1 102 ? 10.616 0.439 4.152 1.00 80.00 102 GLN A C 1
ATOM 772 O O . GLN A 1 102 ? 9.942 -0.176 3.328 1.00 80.00 102 GLN A O 1
ATOM 777 N N . SER A 1 103 ? 10.699 1.774 4.113 1.00 81.25 103 SER A N 1
ATOM 778 C CA . SER A 1 103 ? 9.997 2.573 3.098 1.00 81.25 103 SER A CA 1
ATOM 779 C C . SER A 1 103 ? 10.620 2.411 1.707 1.00 81.25 103 SER A C 1
ATOM 781 O O . SER A 1 103 ? 9.898 2.380 0.711 1.00 81.25 103 SER A O 1
ATOM 783 N N . GLY A 1 104 ? 11.947 2.284 1.646 1.00 88.50 104 GLY A N 1
ATOM 784 C CA . GLY A 1 104 ? 12.707 2.009 0.433 1.00 88.50 104 GLY A CA 1
ATOM 785 C C . GLY A 1 104 ? 12.401 0.626 -0.125 1.00 88.50 104 GLY A C 1
ATOM 786 O O . GLY A 1 104 ? 11.964 0.545 -1.268 1.00 88.50 104 GLY A O 1
ATOM 787 N N . SER A 1 105 ? 12.507 -0.425 0.694 1.00 88.19 105 SER A N 1
ATOM 788 C CA . SER A 1 105 ? 12.149 -1.800 0.319 1.00 88.19 105 SER A CA 1
ATOM 789 C C . SER A 1 105 ? 10.723 -1.876 -0.221 1.00 88.19 105 SER A C 1
ATOM 791 O O . SER A 1 105 ? 10.508 -2.375 -1.321 1.00 88.19 105 SER A O 1
ATOM 793 N N . ARG A 1 106 ? 9.752 -1.269 0.476 1.00 90.94 106 ARG A N 1
ATOM 794 C CA . ARG A 1 106 ? 8.367 -1.205 -0.010 1.00 90.94 106 ARG A CA 1
ATOM 795 C C . ARG A 1 106 ? 8.249 -0.464 -1.342 1.00 90.94 106 ARG A C 1
ATOM 797 O O . ARG A 1 106 ? 7.515 -0.898 -2.220 1.00 90.94 106 ARG A O 1
ATOM 804 N N . TYR A 1 107 ? 8.943 0.664 -1.505 1.00 93.62 107 TYR A N 1
ATOM 805 C CA . TYR A 1 107 ? 8.912 1.412 -2.762 1.00 93.62 107 TYR A CA 1
ATOM 806 C C . TYR A 1 107 ? 9.480 0.601 -3.928 1.00 93.62 107 TYR A C 1
ATOM 808 O O . TYR A 1 107 ? 8.868 0.582 -4.991 1.00 93.62 107 TYR A O 1
ATOM 816 N N . VAL A 1 108 ? 10.617 -0.064 -3.726 1.00 94.81 108 VAL A N 1
ATOM 817 C CA . VAL A 1 108 ? 11.258 -0.914 -4.735 1.00 94.81 108 VAL A CA 1
ATOM 818 C C . VAL A 1 108 ? 10.355 -2.103 -5.066 1.00 94.81 108 VAL A C 1
ATOM 820 O O . VAL A 1 108 ? 10.055 -2.307 -6.238 1.00 94.81 108 VAL A O 1
ATOM 823 N N . GLY A 1 109 ? 9.830 -2.803 -4.058 1.00 94.31 109 GLY A N 1
ATOM 824 C CA . GLY A 1 109 ? 8.894 -3.916 -4.235 1.00 94.31 109 GLY A CA 1
ATOM 825 C C . GLY A 1 109 ? 7.651 -3.548 -5.035 1.00 94.31 109 GLY A C 1
ATOM 826 O O . GLY A 1 109 ? 7.346 -4.192 -6.031 1.00 94.31 109 GLY A O 1
ATOM 827 N N . GLU A 1 110 ? 6.998 -2.431 -4.700 1.00 96.69 110 GLU A N 1
ATOM 828 C CA . GLU A 1 110 ? 5.843 -1.927 -5.456 1.00 96.69 110 GLU A CA 1
ATOM 829 C C . GLU A 1 110 ? 6.182 -1.621 -6.929 1.00 96.69 110 GLU A C 1
ATOM 831 O O . GLU A 1 110 ? 5.319 -1.743 -7.798 1.00 96.69 110 GLU A O 1
ATOM 836 N N . LEU A 1 111 ? 7.411 -1.189 -7.237 1.00 97.31 111 LEU A N 1
ATOM 837 C CA . LEU A 1 111 ? 7.839 -0.957 -8.620 1.00 97.31 111 LEU A CA 1
ATOM 838 C C . LEU A 1 111 ? 8.120 -2.263 -9.362 1.00 97.31 111 LEU A C 1
ATOM 840 O O . LEU A 1 111 ? 7.727 -2.384 -10.523 1.00 97.31 111 LEU A O 1
ATOM 844 N N . ILE A 1 112 ? 8.779 -3.218 -8.704 1.00 96.44 112 ILE A N 1
ATOM 845 C CA . ILE A 1 112 ? 9.043 -4.551 -9.253 1.00 96.44 112 ILE A CA 1
ATOM 846 C C . ILE A 1 112 ? 7.705 -5.235 -9.571 1.00 96.44 112 ILE A C 1
ATOM 848 O O . ILE A 1 112 ? 7.461 -5.599 -10.720 1.00 96.44 112 ILE A O 1
ATOM 852 N N . GLU A 1 113 ? 6.794 -5.294 -8.603 1.00 96.62 113 GLU A N 1
ATOM 853 C CA . GLU A 1 113 ? 5.439 -5.829 -8.764 1.00 96.62 113 GLU A CA 1
ATOM 854 C C . GLU A 1 113 ? 4.730 -5.218 -9.986 1.00 96.62 113 GLU A C 1
ATOM 856 O O . GLU A 1 113 ? 4.255 -5.926 -10.875 1.00 96.62 113 GLU A O 1
ATOM 861 N N . LEU A 1 114 ? 4.739 -3.882 -10.103 1.00 97.06 114 LEU A N 1
ATOM 862 C CA . LEU A 1 114 ? 4.148 -3.196 -11.253 1.00 97.06 114 LEU A CA 1
ATOM 863 C C . LEU A 1 114 ? 4.775 -3.621 -12.576 1.00 97.06 114 LEU A C 1
ATOM 865 O O . LEU A 1 114 ? 4.061 -3.893 -13.539 1.00 97.06 114 LEU A O 1
ATOM 869 N N . ARG A 1 115 ? 6.107 -3.617 -12.648 1.00 96.38 115 ARG A N 1
ATOM 870 C CA . ARG A 1 115 ? 6.833 -3.810 -13.903 1.00 96.38 115 ARG A CA 1
ATOM 871 C C . ARG A 1 115 ? 6.744 -5.241 -14.418 1.00 96.38 115 ARG A C 1
ATOM 873 O O . ARG A 1 115 ? 6.721 -5.416 -15.643 1.00 96.38 115 ARG A O 1
ATOM 880 N N . TYR A 1 116 ? 6.767 -6.213 -13.512 1.00 95.00 116 TYR A N 1
ATOM 881 C CA . TYR A 1 116 ? 6.934 -7.626 -13.842 1.00 95.00 116 TYR A CA 1
ATOM 882 C C . TYR A 1 116 ? 5.628 -8.422 -13.724 1.00 95.00 116 TYR A C 1
ATOM 884 O O . TYR A 1 116 ? 5.405 -9.282 -14.570 1.00 95.00 116 TYR A O 1
ATOM 892 N N . LEU A 1 117 ? 4.732 -8.089 -12.783 1.00 96.06 117 LEU A N 1
ATOM 893 C CA . LEU A 1 117 ? 3.484 -8.837 -12.553 1.00 96.06 117 LEU A CA 1
ATOM 894 C C . LEU A 1 117 ? 2.215 -8.116 -13.043 1.00 96.06 117 LEU A C 1
ATOM 896 O O . LEU A 1 117 ? 1.230 -8.773 -13.378 1.00 96.06 117 LEU A O 1
ATOM 900 N N . LEU A 1 118 ? 2.233 -6.782 -13.178 1.00 97.38 118 LEU A N 1
ATOM 901 C CA . LEU A 1 118 ? 1.066 -5.980 -13.595 1.00 97.38 118 LEU A CA 1
ATOM 902 C C . LEU A 1 118 ? 1.288 -5.220 -14.926 1.00 97.38 118 LEU A C 1
ATOM 904 O O . LEU A 1 118 ? 1.210 -3.982 -14.971 1.00 97.38 118 LEU A O 1
ATOM 908 N N . PRO A 1 119 ? 1.567 -5.916 -16.049 1.00 97.00 119 PRO A N 1
ATOM 909 C CA . PRO A 1 119 ? 2.008 -5.283 -17.291 1.00 97.00 119 PRO A CA 1
ATOM 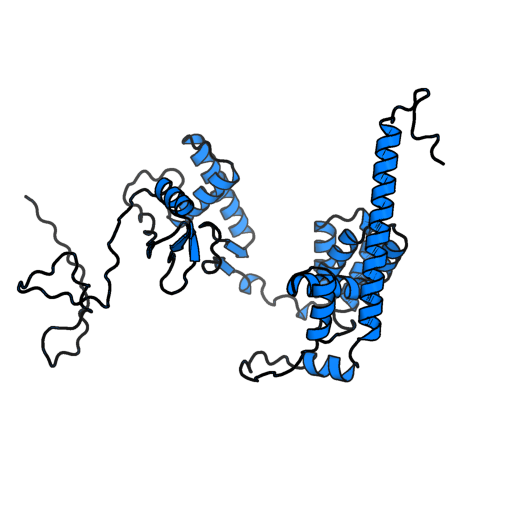910 C C . PRO A 1 119 ? 0.967 -4.339 -17.914 1.00 97.00 119 PRO A C 1
ATOM 912 O O . PRO A 1 119 ? 1.348 -3.332 -18.523 1.00 97.00 119 PRO A O 1
ATOM 915 N N . ARG A 1 120 ? -0.344 -4.603 -17.778 1.00 98.19 120 ARG A N 1
ATOM 916 C CA . ARG A 1 120 ? -1.369 -3.710 -18.348 1.00 98.19 120 ARG A CA 1
ATOM 917 C C . ARG A 1 120 ? -1.474 -2.419 -17.546 1.00 98.19 120 ARG A C 1
ATOM 919 O O . ARG A 1 120 ? -1.530 -1.345 -18.146 1.00 98.19 120 ARG A O 1
ATOM 926 N N . ILE A 1 121 ? -1.457 -2.486 -16.219 1.00 98.00 121 ILE A N 1
ATOM 927 C CA . ILE A 1 121 ? -1.407 -1.304 -15.350 1.00 98.00 121 ILE A CA 1
ATOM 928 C C . ILE A 1 121 ? -0.116 -0.522 -15.597 1.00 98.00 121 ILE A C 1
ATOM 930 O O . ILE A 1 121 ? -0.176 0.698 -15.768 1.00 98.00 121 ILE A O 1
ATOM 934 N N . TRP A 1 122 ? 1.029 -1.203 -15.689 1.00 97.94 122 TRP A N 1
ATOM 935 C CA . TRP A 1 122 ? 2.314 -0.570 -15.983 1.00 97.94 122 TRP A CA 1
ATOM 936 C C . TRP A 1 122 ? 2.285 0.211 -17.296 1.00 97.94 122 TRP A C 1
ATOM 938 O O . TRP A 1 122 ? 2.693 1.374 -17.323 1.00 97.94 122 TRP A O 1
ATOM 948 N N . SER A 1 123 ? 1.698 -0.364 -18.353 1.00 97.94 123 SER A N 1
ATOM 949 C CA . SER A 1 123 ? 1.560 0.316 -19.648 1.00 97.94 123 SER A CA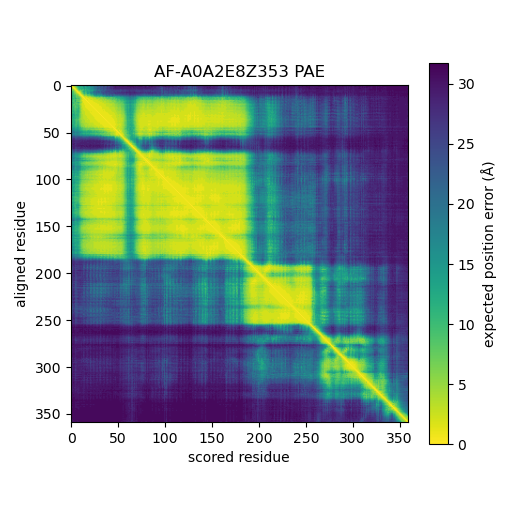 1
ATOM 950 C C . SER A 1 123 ? 0.840 1.672 -19.536 1.00 97.94 123 SER A C 1
ATOM 952 O O . SER A 1 123 ? 1.231 2.650 -20.179 1.00 97.94 123 SER A O 1
ATOM 954 N N . ARG A 1 124 ? -0.155 1.784 -18.642 1.00 97.50 124 ARG A N 1
ATOM 955 C CA . ARG A 1 124 ? -0.864 3.044 -18.368 1.00 97.50 124 ARG A CA 1
ATOM 956 C C . ARG A 1 124 ? -0.033 4.052 -17.585 1.00 97.50 124 ARG A C 1
ATOM 958 O O . ARG A 1 124 ? -0.193 5.254 -17.793 1.00 97.50 124 ARG A O 1
ATOM 965 N N . VAL A 1 125 ? 0.830 3.588 -16.684 1.00 97.81 125 VAL A N 1
ATOM 966 C CA . VAL A 1 125 ? 1.769 4.460 -15.963 1.00 97.81 125 VAL A CA 1
ATOM 967 C C . VAL A 1 125 ? 2.791 5.034 -16.941 1.00 97.81 125 VAL A C 1
ATOM 969 O O . VAL A 1 125 ? 3.001 6.246 -16.953 1.00 97.81 125 VAL A O 1
ATOM 972 N N . THR A 1 126 ? 3.353 4.201 -17.822 1.00 97.75 126 THR A N 1
ATOM 973 C CA . THR A 1 126 ? 4.311 4.649 -18.846 1.00 97.75 126 THR A CA 1
ATOM 974 C C . THR A 1 126 ? 3.681 5.581 -19.882 1.00 97.75 126 THR A C 1
ATOM 976 O O . THR A 1 126 ? 4.344 6.487 -20.375 1.00 97.75 126 THR A O 1
ATOM 979 N N . ALA A 1 127 ? 2.383 5.419 -20.162 1.00 96.62 127 ALA A N 1
ATOM 980 C CA . ALA A 1 127 ? 1.612 6.341 -20.996 1.00 96.62 127 ALA A CA 1
ATOM 981 C C . ALA A 1 127 ? 1.244 7.662 -20.285 1.00 96.62 127 ALA A C 1
ATOM 983 O O . ALA A 1 127 ? 0.672 8.552 -20.908 1.00 96.62 127 ALA A O 1
ATOM 984 N N . LEU A 1 128 ? 1.569 7.812 -18.991 1.00 95.81 128 LEU A N 1
ATOM 985 C CA . LEU A 1 128 ? 1.168 8.932 -18.124 1.00 95.81 128 LEU A CA 1
ATOM 986 C C . LEU A 1 128 ? -0.360 9.089 -17.957 1.00 95.81 128 LEU A C 1
ATOM 988 O O . LEU A 1 128 ? -0.832 10.130 -17.486 1.00 95.81 128 LEU A O 1
ATOM 992 N N . ASP A 1 129 ? -1.116 8.032 -18.262 1.00 94.19 129 ASP A N 1
ATOM 993 C CA . ASP A 1 129 ? -2.575 7.946 -18.115 1.00 94.19 129 ASP A CA 1
ATOM 994 C C . ASP A 1 129 ? -3.005 7.536 -16.699 1.00 94.19 129 ASP A C 1
ATOM 996 O O . ASP A 1 129 ? -4.150 7.759 -16.296 1.00 94.19 129 ASP A O 1
ATOM 1000 N N . LEU A 1 130 ? -2.098 6.923 -15.934 1.00 95.44 130 LEU A N 1
ATOM 1001 C CA . LEU A 1 130 ? -2.303 6.523 -14.544 1.00 95.44 130 LEU A CA 1
ATOM 1002 C C . LEU A 1 130 ? -1.171 7.092 -13.673 1.00 95.44 130 LEU A C 1
ATOM 1004 O O . LEU A 1 130 ? -0.005 6.790 -13.926 1.00 95.44 130 LEU A O 1
ATOM 1008 N N . PRO A 1 131 ? -1.462 7.905 -12.639 1.00 94.69 131 PRO A N 1
ATOM 1009 C CA . PRO A 1 131 ? -0.417 8.404 -11.755 1.00 94.69 131 PRO A CA 1
ATOM 1010 C C . PRO A 1 131 ? 0.231 7.263 -10.960 1.00 94.69 131 PRO A C 1
ATOM 1012 O O . PRO A 1 131 ? -0.459 6.390 -10.429 1.00 94.69 131 PRO A O 1
ATOM 1015 N N . LEU A 1 132 ? 1.559 7.321 -10.819 1.00 96.44 132 LEU A N 1
ATOM 1016 C CA . LEU A 1 132 ? 2.365 6.263 -10.204 1.00 96.44 132 LEU A CA 1
ATOM 1017 C C . LEU A 1 132 ? 1.895 5.895 -8.790 1.00 96.44 132 LEU A C 1
ATOM 1019 O O . LEU A 1 132 ? 1.827 4.717 -8.459 1.00 96.44 132 LEU A O 1
ATOM 1023 N N . TRP A 1 133 ? 1.518 6.876 -7.961 1.00 94.38 133 TRP A N 1
ATOM 1024 C CA . TRP A 1 133 ? 1.037 6.604 -6.599 1.00 94.38 133 TRP A CA 1
ATOM 1025 C C . TRP A 1 133 ? -0.183 5.671 -6.582 1.00 94.38 133 TRP A C 1
ATOM 1027 O O . TRP A 1 133 ? -0.322 4.869 -5.663 1.00 94.38 133 TRP A O 1
ATOM 1037 N N . LYS A 1 134 ? -1.058 5.763 -7.593 1.00 94.88 134 LYS A N 1
ATOM 1038 C CA . LYS A 1 134 ? -2.271 4.948 -7.689 1.00 94.88 134 LYS A CA 1
ATOM 1039 C C . LYS A 1 134 ? -1.936 3.531 -8.133 1.00 94.88 134 LYS A C 1
ATOM 1041 O O . LYS A 1 134 ? -2.449 2.585 -7.551 1.00 94.88 134 LYS A O 1
ATOM 1046 N N . ALA A 1 135 ? -1.049 3.399 -9.115 1.00 97.06 135 ALA A N 1
ATOM 1047 C CA . ALA A 1 135 ? -0.540 2.107 -9.557 1.00 97.06 135 ALA A CA 1
ATOM 1048 C C . ALA A 1 135 ? 0.160 1.366 -8.408 1.00 97.06 135 ALA A C 1
ATOM 1050 O O . ALA A 1 135 ? -0.150 0.212 -8.141 1.00 97.06 135 ALA A O 1
ATOM 1051 N N . ARG A 1 136 ? 1.000 2.067 -7.637 1.00 96.81 136 ARG A N 1
ATOM 1052 C CA . ARG A 1 136 ? 1.680 1.514 -6.455 1.00 96.81 136 ARG A CA 1
ATOM 1053 C C . ARG A 1 136 ? 0.722 0.989 -5.387 1.00 96.81 136 ARG A C 1
ATOM 1055 O O . ARG A 1 136 ? 1.058 0.041 -4.697 1.00 96.81 136 ARG A O 1
ATOM 1062 N N . LYS A 1 137 ? -0.472 1.578 -5.248 1.00 95.38 137 LYS A N 1
ATOM 1063 C CA . LYS A 1 137 ? -1.503 1.044 -4.343 1.00 95.38 137 LYS A CA 1
ATOM 1064 C C . LYS A 1 137 ? -2.059 -0.297 -4.812 1.00 95.38 137 LYS A C 1
ATOM 1066 O O . LYS A 1 137 ? -2.352 -1.125 -3.967 1.00 95.38 137 LYS A O 1
ATOM 1071 N N . ILE A 1 138 ? -2.183 -0.505 -6.123 1.00 96.38 138 ILE A N 1
ATOM 1072 C CA . ILE A 1 138 ? -2.583 -1.807 -6.674 1.00 96.38 138 ILE A CA 1
ATOM 1073 C C . ILE A 1 138 ? -1.451 -2.819 -6.470 1.00 96.38 138 ILE A C 1
ATOM 1075 O O . ILE A 1 138 ? -1.697 -3.920 -6.000 1.00 96.38 138 ILE A O 1
ATOM 1079 N N . ALA A 1 139 ? -0.211 -2.408 -6.733 1.00 96.38 139 ALA A N 1
ATOM 1080 C CA . ALA A 1 139 ? 0.986 -3.218 -6.518 1.00 96.38 139 ALA A CA 1
ATOM 1081 C C . ALA A 1 139 ? 1.107 -3.710 -5.065 1.00 96.38 139 ALA A C 1
ATOM 1083 O O . ALA A 1 139 ? 1.184 -4.900 -4.797 1.00 96.38 139 ALA A O 1
ATOM 1084 N N . ALA A 1 140 ? 1.004 -2.791 -4.103 1.00 93.88 140 ALA A N 1
ATOM 1085 C CA . ALA A 1 140 ? 1.050 -3.130 -2.683 1.00 93.88 140 ALA A CA 1
ATOM 1086 C C . ALA A 1 140 ? -0.064 -4.099 -2.251 1.00 93.88 140 ALA A C 1
ATOM 1088 O O . ALA A 1 140 ? 0.112 -4.821 -1.281 1.00 93.88 140 ALA A O 1
ATOM 1089 N N . ALA A 1 141 ? -1.207 -4.098 -2.940 1.00 92.00 141 ALA A N 1
ATOM 1090 C CA . ALA A 1 141 ? -2.315 -5.001 -2.646 1.00 92.00 141 ALA A CA 1
ATOM 1091 C C . ALA A 1 141 ? -2.192 -6.361 -3.361 1.00 92.00 141 ALA A C 1
ATOM 1093 O O . ALA A 1 141 ? -2.948 -7.271 -3.060 1.00 92.00 141 ALA A O 1
ATOM 1094 N N . THR A 1 142 ? -1.275 -6.505 -4.321 1.00 93.69 142 THR A N 1
ATOM 1095 C CA . THR A 1 142 ? -1.131 -7.717 -5.150 1.00 93.69 142 THR A CA 1
ATOM 1096 C C . THR A 1 142 ? 0.111 -8.534 -4.815 1.00 93.69 142 THR A C 1
ATOM 1098 O O . THR A 1 142 ? 0.150 -9.704 -5.172 1.00 93.69 142 THR A O 1
ATOM 1101 N N . CYS A 1 143 ? 1.063 -7.985 -4.051 1.00 87.31 143 CYS A N 1
ATOM 1102 C CA . CYS A 1 143 ? 2.329 -8.652 -3.724 1.00 87.31 143 CYS A CA 1
ATOM 1103 C C . CYS A 1 143 ? 2.193 -9.952 -2.911 1.00 87.31 143 CYS A C 1
ATOM 1105 O O . CYS A 1 143 ? 3.148 -10.717 -2.830 1.00 87.31 143 CYS A O 1
ATOM 1107 N N . THR A 1 144 ? 1.033 -10.212 -2.302 1.00 83.19 144 THR A N 1
ATOM 1108 C CA . THR A 1 144 ? 0.734 -11.462 -1.581 1.00 83.19 144 THR A CA 1
ATOM 1109 C C . THR A 1 144 ? 0.020 -12.502 -2.445 1.00 83.19 144 THR A C 1
ATOM 1111 O O . THR A 1 144 ? -0.179 -13.630 -2.001 1.00 83.19 144 THR A O 1
ATOM 1114 N N . LEU A 1 145 ? -0.391 -12.144 -3.664 1.00 90.00 145 LEU A N 1
ATOM 1115 C CA . LEU A 1 145 ? -1.081 -13.053 -4.570 1.00 90.00 145 LEU A CA 1
ATOM 1116 C C . LEU A 1 145 ? -0.077 -13.894 -5.368 1.00 90.00 145 LEU A C 1
ATOM 1118 O O . LEU A 1 145 ? 0.993 -13.404 -5.731 1.00 90.00 145 LEU A O 1
ATOM 1122 N N . PRO A 1 146 ? -0.441 -15.132 -5.743 1.00 90.94 146 PRO A N 1
ATOM 1123 C CA . PRO A 1 146 ? 0.301 -15.868 -6.755 1.00 90.94 146 PRO A CA 1
ATOM 1124 C C . PRO A 1 146 ? 0.205 -15.156 -8.111 1.00 90.94 146 PRO A C 1
ATOM 1126 O O . PRO A 1 146 ? -0.739 -14.401 -8.368 1.00 90.94 146 PRO A O 1
ATOM 1129 N N . GLU A 1 147 ? 1.131 -15.467 -9.021 1.00 92.44 147 GLU A N 1
ATOM 1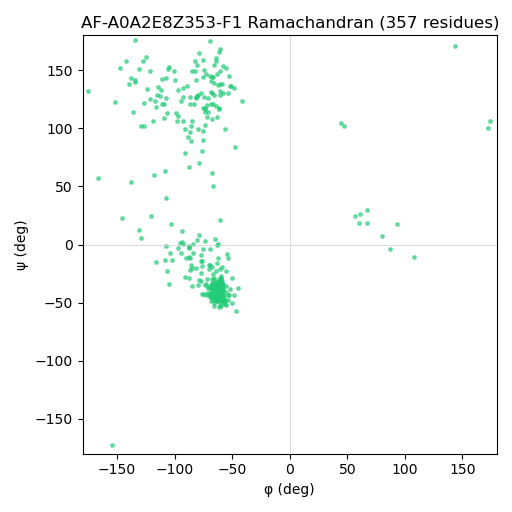130 C CA . GLU A 1 147 ? 1.232 -14.849 -10.354 1.00 92.44 147 GLU A CA 1
ATOM 1131 C C . GLU A 1 147 ? -0.115 -14.816 -11.105 1.00 92.44 147 GLU A C 1
ATOM 1133 O O . GLU A 1 147 ? -0.513 -13.787 -11.657 1.00 92.44 147 GLU A O 1
ATOM 1138 N N . ALA A 1 148 ? -0.879 -15.914 -11.064 1.00 93.94 148 ALA A N 1
ATOM 1139 C CA . ALA A 1 148 ? -2.198 -15.995 -11.695 1.00 93.94 148 ALA A CA 1
ATOM 1140 C C . ALA A 1 148 ? -3.225 -15.018 -11.083 1.00 93.94 148 ALA A C 1
ATOM 1142 O O . ALA A 1 148 ? -4.042 -14.443 -11.808 1.00 93.94 148 ALA A O 1
ATOM 1143 N N . GLY A 1 149 ? -3.165 -14.803 -9.766 1.00 94.75 149 GLY A N 1
ATOM 1144 C CA . GLY A 1 149 ? -4.002 -13.840 -9.051 1.00 94.75 149 GLY A CA 1
ATOM 1145 C C . GLY A 1 149 ? -3.634 -12.397 -9.389 1.00 94.75 149 GLY A C 1
ATOM 1146 O O . GLY A 1 149 ? -4.516 -11.602 -9.719 1.00 94.75 149 GLY A O 1
ATOM 1147 N N . ALA A 1 150 ? -2.341 -12.067 -9.412 1.00 96.06 150 ALA A N 1
ATOM 1148 C CA . ALA A 1 150 ? -1.867 -10.747 -9.835 1.00 96.06 150 ALA A CA 1
ATOM 1149 C C . ALA A 1 150 ? -2.271 -10.439 -11.292 1.00 96.06 150 ALA A C 1
ATOM 1151 O O . ALA A 1 150 ? -2.828 -9.375 -11.579 1.00 96.06 150 ALA A O 1
ATOM 1152 N N . ALA A 1 151 ? -2.111 -11.407 -12.203 1.00 96.50 151 ALA A N 1
ATOM 1153 C CA . ALA A 1 151 ? -2.519 -11.280 -13.603 1.00 96.50 151 ALA A CA 1
ATOM 1154 C C . ALA A 1 151 ? -4.038 -11.073 -13.774 1.00 96.50 151 ALA A C 1
ATOM 1156 O O . ALA A 1 151 ? -4.475 -10.358 -14.689 1.00 96.50 151 ALA A O 1
ATOM 1157 N N . TYR A 1 152 ? -4.851 -11.674 -12.897 1.00 97.38 152 TYR A N 1
ATOM 1158 C CA . TYR A 1 152 ? -6.291 -11.435 -12.843 1.00 97.38 152 TYR A CA 1
ATOM 1159 C C . TYR A 1 152 ? -6.608 -9.996 -12.427 1.00 97.38 152 TYR A C 1
ATOM 1161 O O . TYR A 1 152 ? -7.348 -9.308 -13.135 1.00 97.38 152 TYR A O 1
ATOM 1169 N N . VAL A 1 153 ? -6.016 -9.514 -11.330 1.00 97.06 153 VAL A N 1
ATOM 1170 C CA . VAL A 1 153 ? -6.216 -8.139 -10.843 1.00 97.06 153 VAL A CA 1
ATOM 1171 C C . VAL A 1 153 ? -5.782 -7.117 -11.897 1.00 97.06 153 VAL A C 1
ATOM 1173 O O . VAL A 1 153 ? -6.518 -6.164 -12.171 1.00 97.06 153 VAL A O 1
ATOM 1176 N N . ASP A 1 154 ? -4.641 -7.339 -12.553 1.00 97.81 154 ASP A N 1
ATOM 1177 C CA . ASP A 1 154 ? -4.167 -6.512 -13.666 1.00 97.81 154 ASP A CA 1
ATOM 1178 C C . ASP A 1 154 ? -5.205 -6.433 -14.796 1.00 97.81 154 ASP A C 1
ATOM 1180 O O . ASP A 1 154 ? -5.564 -5.341 -15.243 1.00 97.81 154 ASP A O 1
ATOM 1184 N N . ALA A 1 155 ? -5.760 -7.573 -15.223 1.00 97.50 155 ALA A N 1
ATOM 1185 C CA . ALA A 1 155 ? -6.785 -7.618 -16.265 1.00 97.50 155 ALA A CA 1
ATOM 1186 C C . ALA A 1 155 ? -8.067 -6.860 -15.874 1.00 97.50 155 ALA A C 1
ATOM 1188 O O . ALA A 1 155 ? -8.616 -6.116 -16.693 1.00 97.50 155 ALA A O 1
ATOM 1189 N N . GLN A 1 156 ? -8.531 -7.027 -14.632 1.00 96.56 156 GLN A N 1
ATOM 1190 C CA . GLN A 1 156 ? -9.778 -6.426 -14.153 1.00 96.56 156 GLN A CA 1
ATOM 1191 C C . GLN A 1 156 ? -9.663 -4.917 -13.946 1.00 96.56 156 GLN A C 1
ATOM 1193 O O . GLN A 1 156 ? -10.576 -4.162 -14.294 1.00 96.56 156 GLN A O 1
ATOM 1198 N N . LEU A 1 157 ? -8.543 -4.458 -13.387 1.00 96.38 157 LEU A N 1
ATOM 1199 C CA . LEU A 1 157 ? -8.388 -3.065 -12.990 1.00 96.38 157 LEU A CA 1
ATOM 1200 C C . LEU A 1 157 ? -7.796 -2.193 -14.092 1.00 96.38 157 LEU A C 1
ATOM 1202 O O . LEU A 1 157 ? -8.107 -1.000 -14.127 1.00 96.38 157 LEU A O 1
ATOM 1206 N N . ALA A 1 158 ? -6.982 -2.738 -15.004 1.00 95.31 158 ALA A N 1
ATOM 1207 C CA . ALA A 1 158 ? -6.203 -1.929 -15.939 1.00 95.31 158 ALA A CA 1
ATOM 1208 C C . ALA A 1 158 ? -7.046 -0.927 -16.727 1.00 95.31 158 ALA A C 1
ATOM 1210 O O . ALA A 1 158 ? -6.654 0.230 -16.815 1.00 95.31 158 ALA A O 1
ATOM 1211 N N . TRP A 1 159 ? -8.220 -1.287 -17.249 1.00 93.94 159 TRP A N 1
ATOM 1212 C CA . TRP A 1 159 ? -9.039 -0.364 -18.050 1.00 93.94 159 TRP A CA 1
ATOM 1213 C C . TRP A 1 159 ? -9.609 0.809 -17.223 1.00 93.94 159 TRP A C 1
ATOM 1215 O O . TRP A 1 159 ? -9.677 1.946 -17.704 1.00 93.94 159 TRP A O 1
ATOM 1225 N N . ALA A 1 160 ? -9.942 0.585 -15.948 1.00 92.50 160 ALA A N 1
ATOM 1226 C CA . ALA A 1 160 ? -10.582 1.570 -15.071 1.00 92.50 160 ALA A CA 1
ATOM 1227 C C . ALA A 1 160 ? -9.669 2.166 -13.989 1.00 92.50 160 ALA A C 1
ATOM 1229 O O . ALA A 1 160 ? -10.123 3.068 -13.289 1.00 92.50 160 ALA A O 1
ATOM 1230 N N . ALA A 1 161 ? -8.402 1.748 -13.896 1.00 88.44 161 ALA A N 1
ATOM 1231 C CA . ALA A 1 161 ? -7.484 2.009 -12.779 1.00 88.44 161 ALA A CA 1
ATOM 1232 C C . ALA A 1 161 ? -7.465 3.459 -12.255 1.00 88.44 161 ALA A C 1
ATOM 1234 O O . ALA A 1 161 ? -7.393 3.688 -11.049 1.00 88.44 161 ALA A O 1
ATOM 1235 N N . ALA A 1 162 ? -7.575 4.454 -13.143 1.00 89.81 162 ALA A N 1
ATOM 1236 C CA . ALA A 1 162 ? -7.599 5.870 -12.763 1.00 89.81 162 ALA A CA 1
ATOM 1237 C C . ALA A 1 162 ? -8.846 6.279 -11.948 1.00 89.81 162 ALA A C 1
ATOM 1239 O O . ALA A 1 162 ? -8.782 7.218 -11.158 1.00 89.81 162 ALA A O 1
ATOM 1240 N N . ARG A 1 163 ? -9.976 5.592 -12.146 1.00 91.06 163 ARG A N 1
ATOM 1241 C CA . ARG A 1 163 ? -11.261 5.827 -11.462 1.00 91.06 163 ARG A CA 1
ATOM 1242 C C . ARG A 1 163 ? -11.541 4.816 -10.352 1.00 91.06 163 ARG A C 1
ATOM 1244 O O . ARG A 1 163 ? -12.447 5.043 -9.559 1.00 91.06 163 ARG A O 1
ATOM 1251 N N . THR A 1 164 ? -10.788 3.721 -10.304 1.00 90.81 164 THR A N 1
ATOM 1252 C CA . THR A 1 164 ? -10.953 2.665 -9.305 1.00 90.81 164 THR A CA 1
ATOM 1253 C C . THR A 1 164 ? -10.749 3.230 -7.899 1.00 90.81 164 THR A C 1
ATOM 1255 O O . THR A 1 164 ? -9.747 3.896 -7.634 1.00 90.81 164 THR A O 1
ATOM 1258 N N . THR A 1 165 ? -11.673 2.988 -6.973 1.00 91.69 165 THR A N 1
ATOM 1259 C CA . THR A 1 165 ? -11.514 3.362 -5.554 1.00 91.69 165 THR A CA 1
ATOM 1260 C C . THR A 1 165 ? -10.618 2.360 -4.822 1.00 91.69 165 THR A C 1
ATOM 1262 O O . THR A 1 165 ? -10.363 1.281 -5.341 1.00 91.69 165 THR A O 1
ATOM 1265 N N . LEU A 1 166 ? -10.107 2.692 -3.630 1.00 87.88 166 LEU A N 1
ATOM 1266 C CA . LEU A 1 166 ? -9.315 1.721 -2.851 1.00 87.88 166 LEU A CA 1
ATOM 1267 C C . LEU A 1 166 ? -10.149 0.473 -2.512 1.00 87.88 166 LEU A C 1
ATOM 1269 O O . LEU A 1 166 ? -9.756 -0.614 -2.891 1.00 87.88 166 LEU A O 1
ATOM 1273 N N . ALA A 1 167 ? -11.386 0.647 -2.042 1.00 85.69 167 ALA A N 1
ATOM 1274 C CA . ALA A 1 167 ? -12.308 -0.466 -1.788 1.00 85.69 167 ALA A CA 1
ATOM 1275 C C . ALA A 1 167 ? -12.656 -1.321 -3.029 1.00 85.69 167 ALA A C 1
ATOM 1277 O O . ALA A 1 167 ? -13.159 -2.435 -2.908 1.00 85.69 167 ALA A O 1
ATOM 1278 N N . GLN A 1 168 ? -12.494 -0.799 -4.249 1.00 90.75 168 GLN A N 1
ATOM 1279 C CA . GLN A 1 168 ? -12.615 -1.617 -5.462 1.00 90.75 168 GLN A CA 1
ATOM 1280 C C . GLN A 1 168 ? -11.344 -2.423 -5.734 1.00 90.75 168 GLN A C 1
ATOM 1282 O O . GLN A 1 168 ? -11.462 -3.541 -6.223 1.00 90.75 168 GLN A O 1
ATOM 1287 N N . ILE A 1 169 ? -10.164 -1.875 -5.423 1.00 92.19 169 ILE A N 1
ATOM 1288 C CA . ILE A 1 169 ? -8.902 -2.625 -5.463 1.00 92.19 169 ILE A CA 1
ATOM 1289 C C . ILE A 1 169 ? -8.998 -3.782 -4.471 1.00 92.19 169 ILE A C 1
ATOM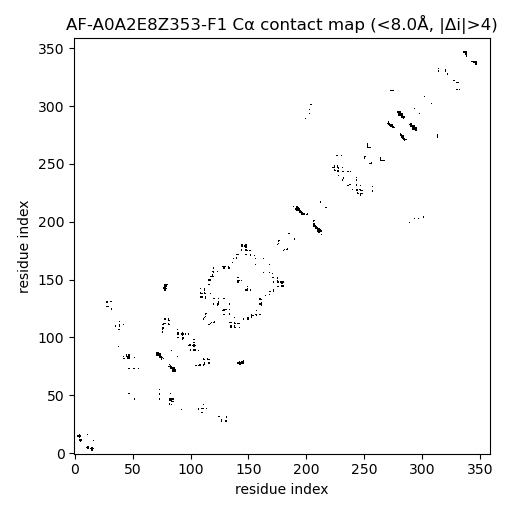 1291 O O . ILE A 1 169 ? -8.881 -4.921 -4.904 1.00 92.19 169 ILE A O 1
ATOM 1295 N N . ASP A 1 170 ? -9.327 -3.484 -3.210 1.00 88.69 170 ASP A N 1
ATOM 1296 C CA . ASP A 1 170 ? -9.396 -4.468 -2.123 1.00 88.69 170 ASP A CA 1
ATOM 1297 C C . ASP A 1 170 ? -10.341 -5.620 -2.490 1.00 88.69 170 ASP A C 1
ATOM 1299 O O . ASP A 1 170 ? -9.909 -6.758 -2.586 1.00 88.69 170 ASP A O 1
ATOM 1303 N N . ARG A 1 171 ? -11.584 -5.325 -2.902 1.00 90.75 171 ARG A N 1
ATOM 1304 C CA . ARG A 1 171 ? -12.535 -6.367 -3.339 1.00 90.75 171 ARG A CA 1
ATOM 1305 C C . ARG A 1 171 ? -12.049 -7.221 -4.511 1.00 90.75 171 ARG A C 1
ATOM 1307 O O . ARG A 1 171 ? -12.384 -8.396 -4.581 1.00 90.75 171 ARG A O 1
ATOM 1314 N N . THR A 1 172 ? -11.320 -6.630 -5.459 1.00 94.50 172 THR A N 1
ATOM 1315 C CA . THR A 1 172 ? -10.800 -7.379 -6.618 1.00 94.50 172 THR A CA 1
ATOM 1316 C C . THR A 1 172 ? -9.642 -8.284 -6.199 1.00 94.50 172 THR A C 1
ATOM 1318 O O . THR A 1 172 ? -9.495 -9.379 -6.734 1.00 94.50 172 THR A O 1
ATOM 1321 N N . VAL A 1 173 ? -8.827 -7.828 -5.247 1.00 93.12 173 VAL A N 1
ATOM 1322 C CA . VAL A 1 173 ? -7.745 -8.608 -4.639 1.00 93.12 173 VAL A CA 1
ATOM 1323 C C . VAL A 1 173 ? -8.312 -9.736 -3.784 1.00 93.12 173 VAL A C 1
ATOM 1325 O O . VAL A 1 173 ? -7.872 -10.866 -3.950 1.00 93.12 173 VAL A O 1
ATOM 1328 N N . ASP A 1 174 ? -9.326 -9.476 -2.959 1.00 89.81 174 ASP A N 1
ATOM 1329 C CA . ASP A 1 174 ? -10.007 -10.502 -2.161 1.00 89.81 174 ASP A CA 1
ATOM 1330 C C . ASP A 1 174 ? -10.602 -11.589 -3.065 1.00 89.81 174 ASP A C 1
ATOM 1332 O O . ASP A 1 174 ? -10.419 -12.783 -2.835 1.00 89.81 174 ASP A O 1
ATOM 1336 N N . GLU A 1 175 ? -11.255 -11.187 -4.160 1.00 92.56 175 GLU A N 1
ATOM 1337 C CA . GLU A 1 175 ? -11.756 -12.120 -5.172 1.00 92.56 175 GLU A CA 1
ATOM 1338 C C . GLU A 1 175 ? -10.620 -12.936 -5.810 1.00 92.56 175 GLU A C 1
ATOM 1340 O O . GLU A 1 175 ? -10.760 -14.143 -6.022 1.00 92.56 175 GLU A O 1
ATOM 1345 N N . ALA A 1 176 ? -9.485 -12.298 -6.109 1.00 93.56 176 ALA A N 1
ATOM 1346 C CA . ALA A 1 176 ? -8.315 -12.979 -6.648 1.00 93.56 176 ALA A CA 1
ATOM 1347 C C . ALA A 1 176 ? -7.720 -13.974 -5.639 1.00 93.56 176 ALA A C 1
ATOM 1349 O O . ALA A 1 176 ? -7.370 -15.086 -6.031 1.00 93.56 176 ALA A O 1
ATOM 1350 N N . MET A 1 177 ? -7.659 -13.613 -4.357 1.00 90.50 177 MET A N 1
ATOM 1351 C CA . MET A 1 177 ? -7.179 -14.479 -3.282 1.00 90.50 177 MET A CA 1
ATOM 1352 C C . MET A 1 177 ? -8.046 -15.736 -3.189 1.00 90.50 177 MET A C 1
ATOM 1354 O O . MET A 1 177 ? -7.538 -16.844 -3.323 1.00 90.50 177 MET A O 1
ATOM 1358 N N . VAL A 1 178 ? -9.371 -15.574 -3.105 1.00 91.25 178 VAL A N 1
ATOM 1359 C CA . VAL A 1 178 ? -10.323 -16.698 -3.061 1.00 91.25 178 VAL A CA 1
ATOM 1360 C C . VAL A 1 178 ? -10.196 -17.614 -4.276 1.00 91.25 178 VAL A C 1
ATOM 1362 O O . VAL A 1 178 ? -10.342 -18.830 -4.169 1.00 91.25 178 VAL A O 1
ATOM 1365 N N . ARG A 1 179 ? -9.942 -17.043 -5.454 1.00 93.50 179 ARG A N 1
ATOM 1366 C CA . ARG A 1 179 ? -9.951 -17.795 -6.708 1.00 93.50 179 ARG A CA 1
ATOM 1367 C C . ARG A 1 179 ? -8.632 -18.495 -7.023 1.00 93.50 179 ARG A C 1
ATOM 1369 O O . ARG A 1 179 ? -8.661 -19.558 -7.639 1.00 93.50 179 ARG A O 1
ATOM 1376 N N . PHE A 1 180 ? -7.503 -17.880 -6.681 1.00 92.75 180 PHE A N 1
ATOM 1377 C CA . PHE A 1 180 ? -6.174 -18.324 -7.114 1.00 92.75 180 PHE A CA 1
ATOM 1378 C C . PHE A 1 180 ? -5.267 -18.763 -5.966 1.00 92.75 180 PHE A C 1
ATOM 1380 O O . PHE A 1 180 ? -4.264 -19.419 -6.229 1.00 92.75 180 PHE A O 1
ATOM 1387 N N . ALA A 1 181 ? -5.616 -18.432 -4.726 1.00 87.44 181 ALA A N 1
ATOM 1388 C CA . ALA A 1 181 ? -4.894 -18.827 -3.526 1.00 87.44 181 ALA A CA 1
ATOM 1389 C C . ALA A 1 181 ? -5.858 -19.251 -2.398 1.00 87.44 181 ALA A C 1
ATOM 1391 O O . ALA A 1 181 ? -5.770 -18.725 -1.288 1.00 87.44 181 ALA A O 1
ATOM 1392 N N . PRO A 1 182 ? -6.784 -20.200 -2.652 1.00 85.69 182 PRO A N 1
ATOM 1393 C CA . PRO A 1 182 ? -7.716 -20.657 -1.624 1.00 85.69 182 PRO A CA 1
ATOM 1394 C C . PRO A 1 182 ? -6.993 -21.289 -0.428 1.00 85.69 182 PRO A C 1
ATOM 1396 O O . PRO A 1 182 ? -7.477 -21.168 0.687 1.00 85.69 182 PRO A O 1
ATOM 1399 N N . ASP A 1 183 ? -5.821 -21.890 -0.646 1.00 82.38 183 ASP A N 1
ATOM 1400 C CA . ASP A 1 183 ? -5.019 -22.527 0.405 1.00 82.38 183 ASP A CA 1
ATOM 1401 C C . ASP A 1 183 ? -4.272 -21.512 1.292 1.00 82.38 183 ASP A C 1
ATOM 1403 O O . ASP A 1 183 ? -3.833 -21.853 2.383 1.00 82.38 183 ASP A O 1
ATOM 1407 N N . LEU A 1 184 ? -4.113 -20.262 0.828 1.00 74.44 184 LEU A N 1
ATOM 1408 C CA . LEU A 1 184 ? -3.569 -19.163 1.640 1.00 74.44 184 LEU A CA 1
ATOM 1409 C C . LEU A 1 184 ? -4.661 -18.440 2.432 1.00 74.44 184 LEU A C 1
ATOM 1411 O O . LEU A 1 184 ? -4.349 -17.594 3.273 1.00 74.44 184 LEU A O 1
ATOM 1415 N N . LEU A 1 185 ? -5.936 -18.724 2.147 1.00 70.75 185 LEU A N 1
ATOM 1416 C CA . LEU A 1 185 ? -7.004 -18.245 3.002 1.00 70.75 185 LEU A CA 1
ATOM 1417 C C . LEU A 1 185 ? -6.920 -18.979 4.338 1.00 70.75 185 LEU A C 1
ATOM 1419 O O . LEU A 1 185 ? -6.664 -20.182 4.366 1.00 70.75 185 LEU A O 1
ATOM 1423 N N . PRO A 1 186 ? -7.167 -18.277 5.445 1.00 64.44 186 PRO A N 1
ATOM 1424 C CA . PRO A 1 186 ? -7.197 -18.932 6.736 1.00 64.44 186 PRO A CA 1
ATOM 1425 C C . PRO A 1 186 ? -8.286 -20.009 6.770 1.00 64.44 186 PRO A C 1
ATOM 1427 O O . PRO A 1 186 ? -9.420 -19.753 6.357 1.00 64.44 186 PRO A O 1
ATOM 1430 N N . GLU A 1 187 ? -7.932 -21.208 7.253 1.00 62.44 187 GLU A N 1
ATOM 1431 C CA . GLU A 1 187 ? -8.852 -22.356 7.334 1.00 62.44 187 GLU A CA 1
ATOM 1432 C C . GLU A 1 187 ? -10.076 -22.048 8.215 1.00 62.44 187 GLU A C 1
ATOM 1434 O O . GLU A 1 187 ? -11.180 -22.510 7.917 1.00 62.44 187 GLU A O 1
ATOM 1439 N N . ASP A 1 188 ? -9.901 -21.209 9.243 1.00 61.03 188 ASP A N 1
ATOM 1440 C CA . ASP A 1 188 ? -10.982 -20.629 10.033 1.00 61.03 188 ASP A CA 1
ATOM 1441 C C . ASP A 1 188 ? -10.728 -19.123 10.281 1.00 61.03 188 ASP A C 1
ATOM 1443 O O . ASP A 1 188 ? -9.787 -18.763 10.993 1.00 61.03 188 ASP A O 1
ATOM 1447 N N . PRO A 1 189 ? -11.549 -18.194 9.747 1.00 56.88 189 PRO A N 1
ATOM 1448 C CA . PRO A 1 189 ? -11.431 -16.767 10.069 1.00 56.88 189 PRO A CA 1
ATOM 1449 C C . PRO A 1 189 ? -11.579 -16.481 11.574 1.00 56.88 189 PRO A C 1
ATOM 1451 O O . PRO A 1 189 ? -11.134 -15.434 12.048 1.00 56.88 189 PRO A O 1
ATOM 1454 N N . SER A 1 190 ? -12.162 -17.415 12.332 1.00 57.28 190 SER A N 1
ATOM 1455 C CA . SER A 1 190 ? -12.305 -17.331 13.780 1.00 57.28 190 SER A CA 1
ATOM 1456 C C . SER A 1 190 ? -10.970 -17.478 14.537 1.00 57.28 190 SER A C 1
ATOM 1458 O O . SER A 1 190 ? -10.862 -16.974 15.660 1.00 57.28 190 SER A O 1
ATOM 1460 N N . ASP A 1 191 ? -9.937 -18.063 13.918 1.00 59.38 191 ASP A N 1
ATOM 1461 C CA . ASP A 1 191 ? -8.594 -18.216 14.506 1.00 59.38 191 ASP A CA 1
ATOM 1462 C C . ASP A 1 191 ? -7.770 -16.918 14.476 1.00 59.38 191 ASP A C 1
ATOM 1464 O O . ASP A 1 191 ? -6.782 -16.785 15.196 1.00 59.38 191 ASP A O 1
ATOM 1468 N N . HIS A 1 192 ? -8.196 -15.923 13.692 1.00 65.38 192 HIS A N 1
ATOM 1469 C CA . HIS A 1 192 ? -7.546 -14.610 13.618 1.00 65.38 192 HIS A CA 1
ATOM 1470 C C . HIS A 1 192 ? -8.177 -13.557 14.526 1.00 65.38 192 HIS A C 1
ATOM 1472 O O . HIS A 1 192 ? -7.734 -12.406 14.520 1.00 65.38 192 HIS A O 1
ATOM 1478 N N . ARG A 1 193 ? -9.210 -13.922 15.297 1.00 76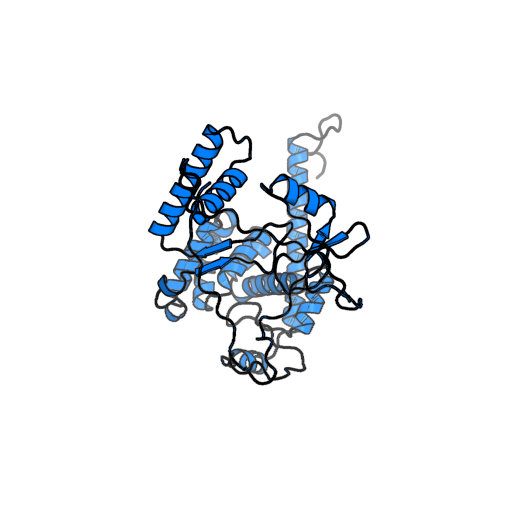.38 193 ARG A N 1
ATOM 1479 C CA . ARG A 1 193 ? -9.794 -13.021 16.290 1.00 76.38 193 ARG A CA 1
ATOM 1480 C C . ARG A 1 193 ? -8.747 -12.710 17.343 1.00 76.38 193 ARG A C 1
ATOM 1482 O O . ARG A 1 193 ? -8.385 -13.562 18.151 1.00 76.38 193 ARG A O 1
ATOM 1489 N N . ASP A 1 194 ? -8.282 -11.476 17.331 1.00 82.19 194 ASP A N 1
ATOM 1490 C CA . ASP A 1 194 ? -7.264 -11.010 18.252 1.00 82.19 194 ASP A CA 1
ATOM 1491 C C . ASP A 1 194 ? -7.498 -9.537 18.576 1.00 82.19 194 ASP A C 1
ATOM 1493 O O . ASP A 1 194 ? -8.069 -8.779 17.789 1.00 82.19 194 ASP A O 1
ATOM 1497 N N . VAL A 1 195 ? -7.059 -9.136 19.763 1.00 86.44 195 VAL A N 1
ATOM 1498 C CA . VAL A 1 195 ? -7.042 -7.749 20.212 1.00 86.44 195 VAL A CA 1
ATOM 1499 C C . VAL A 1 195 ? -5.646 -7.460 20.734 1.00 86.44 195 VAL A C 1
ATOM 1501 O O . VAL A 1 195 ? -5.293 -7.795 21.867 1.00 86.44 195 VAL A O 1
ATOM 1504 N N . ILE A 1 196 ? -4.861 -6.781 19.909 1.00 84.62 196 ILE A N 1
ATOM 1505 C CA . ILE A 1 196 ? -3.493 -6.394 20.216 1.00 84.62 196 ILE A CA 1
ATOM 1506 C C . ILE A 1 196 ? -3.510 -4.977 20.780 1.00 84.62 196 ILE A C 1
ATOM 1508 O O . ILE A 1 196 ? -3.980 -4.029 20.151 1.00 84.62 196 ILE A O 1
ATOM 1512 N N . VAL A 1 197 ? -2.965 -4.820 21.983 1.00 87.19 197 VAL A N 1
ATOM 1513 C CA . VAL A 1 197 ? -2.747 -3.516 22.615 1.00 87.19 197 VAL A CA 1
ATOM 1514 C C . VAL A 1 197 ? -1.247 -3.255 22.626 1.00 87.19 197 VAL A C 1
ATOM 1516 O O . VAL A 1 197 ? -0.519 -3.900 23.383 1.00 87.19 197 VAL A O 1
ATOM 1519 N N . ASP A 1 198 ? -0.783 -2.310 21.807 1.00 80.31 198 ASP A N 1
ATOM 1520 C CA . ASP A 1 198 ? 0.648 -2.025 21.624 1.00 80.31 198 ASP A CA 1
ATOM 1521 C C . ASP A 1 198 ? 1.213 -1.183 22.784 1.00 80.31 198 ASP A C 1
ATOM 1523 O O . ASP A 1 198 ? 1.496 0.014 22.680 1.00 80.31 198 ASP A O 1
ATOM 1527 N N . LEU A 1 199 ? 1.321 -1.817 23.952 1.00 76.69 199 LEU A N 1
ATOM 1528 C CA . LEU A 1 199 ? 1.796 -1.179 25.180 1.00 76.69 199 LEU A CA 1
ATOM 1529 C C . LEU A 1 199 ? 3.282 -0.799 25.123 1.00 76.69 199 LEU A C 1
ATOM 1531 O O . LEU A 1 199 ? 3.711 0.049 25.910 1.00 76.69 199 LEU A O 1
ATOM 1535 N N . ASP A 1 200 ? 4.053 -1.406 24.221 1.00 65.38 200 ASP A N 1
ATOM 1536 C CA . ASP A 1 200 ? 5.499 -1.212 24.123 1.00 65.38 200 ASP A CA 1
ATOM 1537 C C . ASP A 1 200 ? 5.863 -0.006 23.235 1.00 65.38 200 ASP A C 1
ATOM 1539 O O . ASP A 1 200 ? 6.925 0.589 23.419 1.00 65.38 200 ASP A O 1
ATOM 1543 N N . GLN A 1 201 ? 4.969 0.429 22.334 1.00 66.38 201 GLN A N 1
ATOM 1544 C CA . GLN A 1 201 ? 5.151 1.609 21.473 1.00 66.38 201 GLN A CA 1
ATOM 1545 C C . GLN A 1 201 ? 4.269 2.802 21.876 1.00 66.38 201 GLN A C 1
ATOM 1547 O O . GLN A 1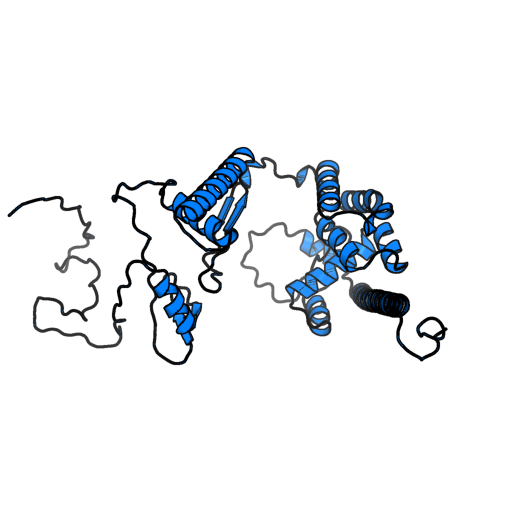 201 ? 3.744 3.531 21.027 1.00 66.38 201 GLN A O 1
ATOM 1552 N N . ALA A 1 202 ? 4.118 3.055 23.179 1.00 71.38 202 ALA A N 1
ATOM 1553 C CA . ALA A 1 202 ? 3.347 4.197 23.663 1.00 71.38 202 ALA A CA 1
ATOM 1554 C C . ALA A 1 202 ? 3.947 5.538 23.184 1.00 71.38 202 ALA A C 1
ATOM 1556 O O . ALA A 1 202 ? 5.057 5.922 23.561 1.00 71.38 202 ALA A O 1
ATOM 1557 N N . LYS A 1 203 ? 3.184 6.305 22.398 1.00 68.50 203 LYS A N 1
ATOM 1558 C CA . LYS A 1 203 ? 3.582 7.631 21.891 1.00 68.50 203 LYS A CA 1
ATOM 1559 C C . LYS A 1 203 ? 2.760 8.706 22.577 1.00 68.50 203 LYS A C 1
ATOM 1561 O O . LYS A 1 203 ? 1.538 8.707 22.501 1.00 68.50 203 LYS A O 1
ATOM 1566 N N . HIS A 1 204 ? 3.424 9.631 23.265 1.00 73.12 204 HIS A N 1
ATOM 1567 C CA . HIS A 1 204 ? 2.764 10.717 24.005 1.00 73.12 204 HIS A CA 1
ATOM 1568 C C . HIS A 1 204 ? 1.736 10.249 25.063 1.00 73.12 204 HIS A C 1
ATOM 1570 O O . HIS A 1 204 ? 0.831 10.991 25.436 1.00 73.12 204 HIS A O 1
ATOM 1576 N N . GLY A 1 205 ? 1.872 9.018 25.575 1.00 72.75 205 GLY A N 1
ATOM 1577 C CA . GLY A 1 205 ? 0.901 8.406 26.496 1.00 72.75 205 GLY A CA 1
ATOM 1578 C C . GLY A 1 205 ? -0.343 7.826 25.811 1.00 72.75 205 GLY A C 1
ATOM 1579 O O . GLY A 1 205 ? -1.273 7.412 26.499 1.00 72.75 205 GLY A O 1
ATOM 1580 N N . LEU A 1 206 ? -0.360 7.788 24.477 1.00 76.75 206 LEU A N 1
ATOM 1581 C CA . LEU A 1 206 ? -1.361 7.106 23.666 1.00 76.75 206 LEU A CA 1
ATOM 1582 C C . LEU A 1 206 ? -0.812 5.751 23.213 1.00 76.75 206 LEU A C 1
ATOM 1584 O O . LEU A 1 206 ? 0.365 5.633 22.870 1.00 76.75 206 LEU A O 1
ATOM 1588 N N . VAL A 1 207 ? -1.685 4.750 23.199 1.00 79.75 207 VAL A N 1
ATOM 1589 C CA . VAL A 1 207 ? -1.397 3.384 22.753 1.00 79.75 207 VAL A CA 1
ATOM 1590 C C . VAL A 1 207 ? -2.396 3.028 21.659 1.00 79.75 207 VAL A C 1
ATOM 1592 O O . VAL A 1 207 ? -3.588 3.311 21.809 1.00 79.75 207 VAL A O 1
ATOM 1595 N N . SER A 1 208 ? -1.912 2.451 20.559 1.00 82.19 208 SER A N 1
ATOM 1596 C CA . SER A 1 208 ? -2.775 1.881 19.525 1.00 82.19 208 SER A CA 1
ATOM 1597 C C . SER A 1 208 ? -3.352 0.549 19.988 1.00 82.19 208 SER A C 1
ATOM 1599 O O . SER A 1 208 ? -2.705 -0.228 20.693 1.00 82.19 208 SER A O 1
ATOM 1601 N N . ILE A 1 209 ? -4.596 0.315 19.591 1.00 86.31 209 ILE A N 1
ATOM 1602 C CA . ILE A 1 209 ? -5.268 -0.969 19.728 1.00 86.31 209 ILE A CA 1
ATOM 1603 C C . ILE A 1 209 ? -5.666 -1.375 18.320 1.00 86.31 209 ILE A C 1
ATOM 1605 O O . ILE A 1 209 ? -6.354 -0.605 17.646 1.00 86.31 209 ILE A O 1
ATOM 1609 N N . ASP A 1 210 ? -5.245 -2.563 17.916 1.00 83.81 210 ASP A N 1
ATOM 1610 C CA . ASP A 1 210 ? -5.635 -3.197 16.665 1.00 83.81 210 ASP A CA 1
ATOM 1611 C C . ASP A 1 210 ? -6.422 -4.460 17.013 1.00 83.81 210 ASP A C 1
ATOM 1613 O O . ASP A 1 210 ? -6.004 -5.249 17.860 1.00 83.81 210 ASP A O 1
ATOM 1617 N N . ALA A 1 211 ? -7.605 -4.613 16.423 1.00 83.94 211 ALA A N 1
ATOM 1618 C CA . ALA A 1 211 ? -8.523 -5.691 16.760 1.00 83.94 211 ALA A CA 1
ATOM 1619 C C . ALA A 1 211 ? -9.179 -6.268 15.509 1.00 83.94 211 ALA A C 1
ATOM 1621 O O . ALA A 1 211 ? -9.632 -5.516 14.642 1.00 83.94 211 ALA A O 1
ATOM 1622 N N . LEU A 1 212 ? -9.283 -7.593 15.468 1.00 83.00 212 LEU A N 1
ATOM 1623 C CA . LEU A 1 212 ? -10.120 -8.328 14.531 1.00 83.00 212 LEU A CA 1
ATOM 1624 C C . LEU A 1 212 ? -11.194 -9.063 15.336 1.00 83.00 212 LEU A C 1
ATOM 1626 O O . LEU A 1 212 ? -10.879 -9.878 16.199 1.00 83.00 212 LEU A O 1
ATOM 1630 N N . LEU A 1 213 ? -12.456 -8.723 15.086 1.00 80.56 213 LEU A N 1
ATOM 1631 C CA . LEU A 1 213 ? -13.620 -9.230 15.814 1.00 80.56 213 LEU A CA 1
ATOM 1632 C C . LEU A 1 213 ? -14.613 -9.851 14.831 1.00 80.56 213 LEU A C 1
ATOM 1634 O O . LEU A 1 213 ? -14.590 -9.525 13.639 1.00 80.56 213 LEU A O 1
ATOM 1638 N N . ASP A 1 214 ? -15.515 -10.686 15.347 1.00 76.06 214 ASP A N 1
ATOM 1639 C CA . ASP A 1 214 ? -16.693 -11.108 14.594 1.00 76.06 214 ASP A CA 1
ATOM 1640 C C . ASP A 1 214 ? -17.546 -9.875 14.228 1.00 76.06 214 ASP A C 1
ATOM 1642 O O . ASP A 1 214 ? -17.516 -8.838 14.899 1.00 76.06 214 ASP A O 1
ATOM 1646 N N . LEU A 1 215 ? -18.253 -9.936 13.096 1.00 71.88 215 LEU A N 1
ATOM 1647 C CA . LEU A 1 215 ? -18.952 -8.763 12.558 1.00 71.88 215 LEU A CA 1
ATOM 1648 C C . LEU A 1 215 ? -20.032 -8.242 13.517 1.00 71.88 215 LEU A C 1
ATOM 1650 O O . LEU A 1 215 ? -20.204 -7.032 13.638 1.00 71.88 215 LEU A O 1
ATOM 1654 N N . ASP A 1 216 ? -20.766 -9.139 14.167 1.00 72.56 216 ASP A N 1
ATOM 1655 C CA . ASP A 1 216 ? -21.761 -8.810 15.186 1.00 72.56 216 ASP A CA 1
ATOM 1656 C C . ASP A 1 216 ? -21.116 -8.161 16.416 1.00 72.56 216 ASP A C 1
ATOM 1658 O O . ASP A 1 216 ? -21.527 -7.064 16.793 1.00 72.56 216 ASP A O 1
ATOM 1662 N N . ASP A 1 217 ? -20.036 -8.738 16.946 1.00 79.50 217 ASP A N 1
ATOM 1663 C CA . ASP A 1 217 ? -19.272 -8.146 18.053 1.00 79.50 217 ASP A CA 1
ATOM 1664 C C . ASP A 1 217 ? -18.714 -6.752 17.700 1.00 79.50 217 ASP A C 1
ATOM 1666 O O . ASP A 1 217 ? -18.726 -5.827 18.519 1.00 79.50 217 ASP A O 1
ATOM 1670 N N . ALA A 1 218 ? -18.239 -6.561 16.464 1.00 77.06 218 ALA A N 1
ATOM 1671 C CA . ALA A 1 218 ? -17.741 -5.272 15.986 1.00 77.06 218 ALA A CA 1
ATOM 1672 C C . ALA A 1 218 ? -18.856 -4.217 15.874 1.00 77.06 218 ALA A C 1
ATOM 1674 O O . ALA A 1 218 ? -18.625 -3.037 16.165 1.00 77.06 218 ALA A O 1
ATOM 1675 N N . LEU A 1 219 ? -20.060 -4.626 15.457 1.00 66.31 219 LEU A N 1
ATOM 1676 C CA . LEU A 1 219 ? -21.237 -3.757 15.405 1.00 66.31 219 LEU A CA 1
ATOM 1677 C C . LEU A 1 219 ? -21.696 -3.366 16.814 1.00 66.31 219 LEU A C 1
ATOM 1679 O O . LEU A 1 219 ? -21.918 -2.178 17.065 1.00 66.31 219 LEU A O 1
ATOM 1683 N N . ASP A 1 220 ? -21.749 -4.325 17.739 1.00 82.38 220 ASP A N 1
ATOM 1684 C CA . ASP A 1 220 ? -22.093 -4.083 19.141 1.00 82.38 220 ASP A CA 1
ATOM 1685 C C . ASP A 1 220 ? -21.084 -3.137 19.810 1.00 82.38 220 ASP A C 1
ATOM 1687 O O . ASP A 1 220 ? -21.469 -2.194 20.513 1.00 82.38 220 ASP A O 1
ATOM 1691 N N . LEU A 1 221 ? -19.785 -3.312 19.539 1.00 89.88 221 LEU A N 1
ATOM 1692 C CA . LEU A 1 221 ? -18.744 -2.399 20.009 1.00 89.88 221 LEU A CA 1
ATOM 1693 C C . LEU A 1 221 ? -18.932 -0.984 19.442 1.00 89.88 221 LEU A C 1
ATOM 1695 O O . LEU A 1 221 ? -18.862 -0.008 20.191 1.00 89.88 221 LEU A O 1
ATOM 1699 N N . GLU A 1 222 ? -19.184 -0.837 18.140 1.00 90.50 222 GLU A N 1
ATOM 1700 C CA . GLU A 1 222 ? -19.425 0.470 17.517 1.00 90.50 222 GLU A CA 1
ATOM 1701 C C . GLU A 1 222 ? -20.636 1.184 18.133 1.00 90.50 222 GLU A C 1
ATOM 1703 O O . GLU A 1 222 ? -20.557 2.382 18.439 1.00 90.50 222 GLU A O 1
ATOM 1708 N N . ASP A 1 223 ? -21.735 0.467 18.355 1.00 83.19 223 ASP A N 1
ATOM 1709 C CA . ASP A 1 223 ? -22.940 1.029 18.960 1.00 83.19 223 ASP A CA 1
ATOM 1710 C C . ASP A 1 223 ? -22.723 1.392 20.437 1.00 83.19 223 ASP A C 1
ATOM 1712 O O . ASP A 1 223 ? -23.164 2.465 20.874 1.00 83.19 223 ASP A O 1
ATOM 1716 N N . ALA A 1 224 ? -21.959 0.595 21.191 1.00 88.81 224 ALA A N 1
ATOM 1717 C CA . ALA A 1 224 ? -21.547 0.932 22.554 1.00 88.81 224 ALA A CA 1
ATOM 1718 C C . ALA A 1 224 ? -20.687 2.210 22.593 1.00 88.81 224 ALA A C 1
ATOM 1720 O O . ALA A 1 224 ? -20.949 3.120 23.389 1.00 88.81 224 ALA A O 1
ATOM 1721 N N . LEU A 1 225 ? -19.703 2.338 21.695 1.00 92.81 225 LEU A N 1
ATOM 1722 C CA . LEU A 1 225 ? -18.847 3.526 21.594 1.00 92.81 225 LEU A CA 1
ATOM 1723 C C . LEU A 1 225 ? -19.621 4.770 21.163 1.00 92.81 225 LEU A C 1
ATOM 1725 O O . LEU A 1 225 ? -19.377 5.866 21.680 1.00 92.81 225 LEU A O 1
ATOM 1729 N N . ARG A 1 226 ? -20.560 4.620 20.225 1.00 89.88 226 ARG A N 1
ATOM 1730 C CA . ARG A 1 226 ? -21.447 5.702 19.793 1.00 89.88 226 ARG A CA 1
ATOM 1731 C C . ARG A 1 226 ? -22.324 6.174 20.947 1.00 89.88 226 ARG A C 1
ATOM 1733 O O . ARG A 1 226 ? -22.370 7.376 21.209 1.00 89.88 226 ARG A O 1
ATOM 1740 N N . THR A 1 227 ? -22.960 5.242 21.651 1.00 89.31 227 THR A N 1
ATOM 1741 C CA . THR A 1 227 ? -23.840 5.528 22.791 1.00 89.31 227 THR A CA 1
ATOM 1742 C C . THR A 1 227 ? -23.076 6.222 23.914 1.00 89.31 227 THR A C 1
ATOM 1744 O O . THR A 1 227 ? -23.487 7.291 24.364 1.00 89.31 227 THR A O 1
ATOM 1747 N N . GLY A 1 228 ? -21.912 5.696 24.306 1.00 90.31 228 GLY A N 1
ATOM 1748 C CA . GLY A 1 228 ? -21.072 6.320 25.330 1.00 90.31 228 GLY A CA 1
ATOM 1749 C C . GLY A 1 228 ? -20.582 7.716 24.931 1.00 90.31 228 GLY A C 1
ATOM 1750 O O . GLY A 1 228 ? -20.593 8.638 25.744 1.00 90.31 228 GLY A O 1
ATOM 1751 N N . ALA A 1 229 ? -20.222 7.930 23.662 1.00 90.19 229 ALA A N 1
ATOM 1752 C CA . ALA A 1 229 ? -19.804 9.249 23.188 1.00 90.19 229 ALA A CA 1
ATOM 1753 C C . ALA A 1 229 ? -20.944 10.286 23.186 1.00 90.19 229 ALA A C 1
ATOM 1755 O O . ALA A 1 229 ? -20.679 11.472 23.412 1.00 90.19 229 ALA A O 1
ATOM 1756 N N . VAL A 1 230 ? -22.187 9.860 22.927 1.00 90.69 230 VAL A N 1
ATOM 1757 C CA . VAL A 1 230 ? -23.390 10.702 23.057 1.00 90.69 230 VAL A CA 1
ATOM 1758 C C . VAL A 1 230 ? -23.654 11.019 24.526 1.00 90.69 230 VAL A C 1
ATOM 1760 O O . VAL A 1 230 ? -23.760 12.196 24.861 1.00 90.69 230 VAL A O 1
ATOM 1763 N N . ALA A 1 231 ? -23.641 10.014 25.404 1.00 90.50 231 ALA A N 1
ATOM 1764 C CA . ALA A 1 231 ? -23.847 10.199 26.840 1.00 90.50 231 ALA A CA 1
ATOM 1765 C C . ALA A 1 231 ? -22.822 11.173 27.452 1.00 90.50 231 ALA A C 1
ATOM 1767 O O . ALA A 1 231 ? -23.189 12.088 28.185 1.00 90.50 231 ALA A O 1
ATOM 1768 N N . LEU A 1 232 ? -21.540 11.062 27.080 1.00 91.00 232 LEU A N 1
ATOM 1769 C CA . LEU A 1 232 ? -20.504 12.012 27.504 1.00 91.00 232 LEU A CA 1
ATOM 1770 C C . LEU A 1 232 ? -20.795 13.443 27.035 1.00 91.00 232 LEU A C 1
ATOM 1772 O O . LEU A 1 232 ? -20.534 14.397 27.767 1.00 91.00 232 LEU A O 1
ATOM 1776 N N . LYS A 1 233 ? -21.333 13.610 25.822 1.00 92.38 233 LYS A N 1
ATOM 1777 C CA . LYS A 1 233 ? -21.718 14.928 25.304 1.00 92.38 233 LYS A CA 1
ATOM 1778 C C . LYS A 1 233 ? -22.905 15.506 26.074 1.00 92.38 233 LYS A C 1
ATOM 1780 O O . LYS A 1 233 ? -22.886 16.686 26.405 1.00 92.38 233 LYS A O 1
ATOM 1785 N N . GLU A 1 234 ? -23.907 14.687 26.374 1.00 91.44 234 GLU A N 1
ATOM 1786 C CA . GLU A 1 234 ? -25.073 15.080 27.176 1.00 91.44 234 GLU A CA 1
ATOM 1787 C C . GLU A 1 234 ? -24.688 15.433 28.618 1.00 91.44 234 GLU A C 1
ATOM 1789 O O . GLU A 1 234 ? -25.227 16.380 29.185 1.00 91.44 234 GLU A O 1
ATOM 1794 N N . ALA A 1 235 ? -23.681 14.754 29.174 1.00 89.25 235 ALA A N 1
ATOM 1795 C CA . ALA A 1 235 ? -23.081 15.067 30.469 1.00 89.25 235 ALA A CA 1
ATOM 1796 C C . ALA A 1 235 ? -22.180 16.324 30.461 1.00 89.25 235 ALA A C 1
ATOM 1798 O O . ALA A 1 235 ? -21.586 16.657 31.487 1.00 89.25 235 ALA A O 1
ATOM 1799 N N . GLY A 1 236 ? -22.068 17.030 29.329 1.00 90.38 236 GLY A N 1
ATOM 1800 C CA . GLY A 1 236 ? -21.355 18.306 29.222 1.00 90.38 236 GLY A CA 1
ATOM 1801 C C . GLY A 1 236 ? -19.885 18.213 28.798 1.00 90.38 236 GLY A C 1
ATOM 1802 O O . GLY A 1 236 ? -19.140 19.166 29.003 1.00 90.38 236 GLY A O 1
ATOM 1803 N N . SER A 1 237 ? -19.429 17.097 28.216 1.00 90.38 237 SER A N 1
ATOM 1804 C CA . SER A 1 237 ? -18.079 17.020 27.632 1.00 90.38 237 SER A CA 1
ATOM 1805 C C . SER A 1 237 ? -17.989 17.790 26.307 1.00 90.38 237 SER A C 1
ATOM 1807 O O . SER A 1 237 ? -18.563 17.383 25.287 1.00 90.38 237 SER A O 1
ATOM 1809 N N . ASP A 1 238 ? -17.157 18.834 26.301 1.00 92.50 238 ASP A N 1
ATOM 1810 C CA . ASP A 1 238 ? -16.823 19.650 25.122 1.00 92.50 238 ASP A CA 1
ATOM 1811 C C . ASP A 1 238 ? -15.752 19.025 24.204 1.00 92.50 238 ASP A C 1
ATOM 1813 O O . ASP A 1 238 ? -15.351 19.618 23.202 1.00 92.50 238 ASP A O 1
ATOM 1817 N N . ASP A 1 239 ? -15.287 17.807 24.497 1.00 90.25 239 ASP A N 1
ATOM 1818 C CA . ASP A 1 239 ? -14.210 17.172 23.734 1.00 90.25 239 ASP A CA 1
ATOM 1819 C C . ASP A 1 239 ? -14.617 16.858 22.274 1.00 90.25 239 ASP A C 1
ATOM 1821 O O . ASP A 1 239 ? -15.795 16.623 21.977 1.00 90.25 239 ASP A O 1
ATOM 1825 N N . PRO A 1 240 ? -13.671 16.769 21.320 1.00 92.00 240 PRO A N 1
ATOM 1826 C CA . PRO A 1 240 ? -13.961 16.281 19.972 1.00 92.00 240 PRO A CA 1
ATOM 1827 C C . PRO A 1 240 ? -14.558 14.863 19.979 1.00 92.00 240 PRO A C 1
ATOM 1829 O O . PRO A 1 240 ? -14.273 14.055 20.863 1.00 92.00 240 PRO A O 1
ATOM 1832 N N . LEU A 1 241 ? -15.349 14.515 18.953 1.00 85.88 241 LEU A N 1
ATOM 1833 C CA . LEU A 1 241 ? -16.041 13.216 18.876 1.00 85.88 241 LEU A CA 1
ATOM 1834 C C . LEU A 1 241 ? -15.094 12.017 19.050 1.00 85.88 241 LEU A C 1
ATOM 1836 O O . LEU A 1 241 ? -15.420 11.096 19.794 1.00 85.88 241 LEU A O 1
ATOM 1840 N N . GLY A 1 242 ? -13.921 12.045 18.409 1.00 83.25 242 GLY A N 1
ATOM 1841 C CA . GLY A 1 242 ? -12.928 10.973 18.535 1.00 83.25 242 GLY A CA 1
ATOM 1842 C C . GLY A 1 242 ? -12.430 10.782 19.971 1.00 83.25 242 GLY A C 1
ATOM 1843 O O . GLY A 1 242 ? -12.303 9.652 20.431 1.00 83.25 242 GLY A O 1
ATOM 1844 N N . VAL A 1 243 ? -12.243 11.877 20.717 1.00 91.38 243 VAL A N 1
ATOM 1845 C CA . VAL A 1 243 ? -11.819 11.836 22.125 1.00 91.38 243 VAL A CA 1
ATOM 1846 C C . VAL A 1 243 ? -12.933 11.279 23.013 1.00 91.38 243 VAL A C 1
ATOM 1848 O O . VAL A 1 243 ? -12.661 10.439 23.867 1.00 91.38 243 VAL A O 1
ATOM 1851 N N . ARG A 1 244 ? -14.197 11.673 22.790 1.00 93.44 244 ARG A N 1
ATOM 1852 C CA . ARG A 1 244 ? -15.340 11.094 23.522 1.00 93.44 244 ARG A CA 1
ATOM 1853 C C . ARG A 1 244 ? -15.498 9.596 23.257 1.00 93.44 244 ARG A C 1
ATOM 1855 O O . ARG A 1 244 ? -15.749 8.850 24.194 1.00 93.44 244 ARG A O 1
ATOM 1862 N N . ARG A 1 245 ? -15.285 9.137 22.020 1.00 94.56 245 ARG A N 1
ATOM 1863 C CA . ARG A 1 245 ? -15.293 7.701 21.683 1.00 94.56 245 ARG A CA 1
ATOM 1864 C C . ARG A 1 245 ? -14.165 6.936 22.378 1.00 94.56 245 ARG A C 1
ATOM 1866 O O . ARG A 1 245 ? -14.414 5.878 22.940 1.00 94.56 245 ARG A O 1
ATOM 1873 N N . ALA A 1 246 ? -12.952 7.488 22.413 1.00 90.50 246 ALA A N 1
ATOM 1874 C CA . ALA A 1 246 ? -11.840 6.882 23.149 1.00 90.50 246 ALA A CA 1
ATOM 1875 C C . ALA A 1 246 ? -12.112 6.813 24.665 1.00 90.50 246 ALA A C 1
ATOM 1877 O O . ALA A 1 246 ? -11.797 5.814 25.312 1.00 90.50 246 ALA A O 1
ATOM 1878 N N . LYS A 1 247 ? -12.742 7.849 25.240 1.00 89.62 247 LYS A N 1
ATOM 1879 C CA . LYS A 1 247 ? -13.191 7.838 26.642 1.00 89.62 247 LYS A CA 1
ATOM 1880 C C . LYS A 1 247 ? -14.246 6.756 26.886 1.00 89.62 247 LYS A C 1
ATOM 1882 O O . LYS A 1 247 ? -14.054 5.969 27.807 1.00 89.62 247 LYS A O 1
ATOM 1887 N N . ALA A 1 248 ? -15.252 6.658 26.014 1.00 92.25 248 ALA A N 1
ATOM 1888 C CA . ALA A 1 248 ? -16.291 5.629 26.068 1.00 92.25 248 ALA A CA 1
ATOM 1889 C C . ALA A 1 248 ? -15.717 4.203 25.995 1.00 92.25 248 ALA A C 1
ATOM 1891 O O . ALA A 1 248 ? -16.129 3.345 26.769 1.00 92.25 248 ALA A O 1
ATOM 1892 N N . LEU A 1 249 ? -14.710 3.956 25.146 1.00 93.50 249 LEU A N 1
ATOM 1893 C CA . LEU A 1 249 ? -13.994 2.672 25.117 1.00 93.50 249 LEU A CA 1
ATOM 1894 C C . LEU A 1 249 ? -13.322 2.375 26.464 1.00 93.50 249 LEU A C 1
ATOM 1896 O O . LEU A 1 249 ? -13.381 1.261 26.979 1.00 93.50 249 LEU A O 1
ATOM 1900 N N . GLY A 1 250 ? -12.699 3.392 27.063 1.00 89.31 250 GLY A N 1
ATOM 1901 C CA . GLY A 1 250 ? -12.101 3.278 28.387 1.00 89.31 250 GLY A CA 1
ATOM 1902 C C . GLY A 1 250 ? -13.125 3.034 29.500 1.00 89.31 250 GLY A C 1
ATOM 1903 O O . GLY A 1 250 ? -12.797 2.336 30.458 1.00 89.31 250 GLY A O 1
ATOM 1904 N N . ASP A 1 251 ? -14.322 3.616 29.407 1.00 89.00 251 ASP A N 1
ATOM 1905 C CA . ASP A 1 251 ? -15.423 3.404 30.357 1.00 89.00 251 ASP A CA 1
ATOM 1906 C C . ASP A 1 251 ? -15.970 1.974 30.244 1.00 89.00 251 ASP A C 1
ATOM 1908 O O . ASP A 1 251 ? -16.089 1.289 31.262 1.00 89.00 251 ASP A O 1
ATOM 1912 N N . LEU A 1 252 ? -16.146 1.473 29.014 1.00 89.50 252 LEU A N 1
ATOM 1913 C CA . LEU A 1 252 ? -16.506 0.080 28.732 1.00 89.50 252 LEU A CA 1
ATOM 1914 C C . LEU A 1 252 ? -15.498 -0.894 29.361 1.00 89.50 252 LEU A C 1
ATOM 1916 O O . LEU A 1 252 ? -15.884 -1.801 30.095 1.00 89.50 252 LEU A O 1
ATOM 1920 N N . ALA A 1 253 ? -14.197 -0.654 29.170 1.00 85.94 253 ALA A N 1
ATOM 1921 C CA . ALA A 1 253 ? -13.135 -1.476 29.756 1.00 85.94 253 ALA A CA 1
ATOM 1922 C C . ALA A 1 253 ? -13.098 -1.433 31.299 1.00 85.94 253 ALA A C 1
ATOM 1924 O O . ALA A 1 253 ? -12.567 -2.343 31.936 1.00 85.94 253 ALA A O 1
ATOM 1925 N N . ARG A 1 254 ? -13.645 -0.378 31.920 1.00 81.94 254 ARG A N 1
ATOM 1926 C CA . ARG A 1 254 ? -13.800 -0.265 33.381 1.00 81.94 254 ARG A CA 1
ATOM 1927 C C . ARG A 1 254 ? -15.105 -0.876 33.898 1.00 81.94 254 ARG A C 1
ATOM 1929 O O . ARG A 1 254 ? -15.315 -0.866 35.109 1.00 81.94 254 ARG A O 1
ATOM 1936 N N . GLY A 1 255 ? -15.972 -1.375 33.015 1.00 75.56 255 GLY A N 1
ATOM 1937 C CA . GLY A 1 255 ? -17.325 -1.807 33.368 1.00 75.56 255 GLY A CA 1
ATOM 1938 C C . GLY A 1 255 ? -18.230 -0.652 33.803 1.00 75.56 255 GLY A C 1
ATOM 1939 O O . GLY A 1 255 ? -19.236 -0.885 34.461 1.00 75.56 255 GLY A O 1
ATOM 1940 N N . GLN A 1 256 ? -17.873 0.593 33.475 1.00 65.06 256 GLN A N 1
ATOM 1941 C CA . GLN A 1 256 ? -18.679 1.768 33.785 1.00 65.06 256 GLN A CA 1
ATOM 1942 C C . GLN A 1 256 ? -19.653 1.988 32.628 1.00 65.06 256 GLN A C 1
ATOM 1944 O O . GLN A 1 256 ? -19.318 2.610 31.622 1.00 65.06 256 GLN A O 1
ATOM 1949 N N . GLY A 1 257 ? -20.854 1.418 32.754 1.00 58.47 257 GLY A N 1
ATOM 1950 C CA . GLY A 1 257 ? -21.956 1.697 31.836 1.00 58.47 257 GLY A CA 1
ATOM 1951 C C . GLY A 1 257 ? -22.349 3.178 31.859 1.00 58.47 257 GLY A C 1
ATOM 1952 O O . GLY A 1 257 ? -21.976 3.914 32.773 1.00 58.47 257 GLY A O 1
ATOM 1953 N N . ALA A 1 258 ? -23.124 3.603 30.854 1.00 51.47 258 ALA A N 1
ATOM 1954 C CA . ALA A 1 258 ? -23.379 5.005 30.505 1.00 51.47 258 ALA A CA 1
ATOM 1955 C C . ALA A 1 258 ? -23.910 5.919 31.628 1.00 51.47 258 ALA A C 1
ATOM 1957 O O . ALA A 1 258 ? -23.970 7.116 31.390 1.00 51.47 258 ALA A O 1
ATOM 1958 N N . LEU A 1 259 ? -24.268 5.409 32.813 1.00 52.06 259 LEU A N 1
ATOM 1959 C CA . LEU A 1 259 ? -24.612 6.179 34.016 1.00 52.06 259 LEU A CA 1
ATOM 1960 C C . LEU A 1 259 ? -24.645 5.262 35.259 1.00 52.06 259 LEU A C 1
ATOM 1962 O O . LEU A 1 259 ? -25.662 5.170 35.943 1.00 52.06 259 LEU A O 1
ATOM 1966 N N . ASP A 1 260 ? -23.550 4.561 35.568 1.00 44.78 260 ASP A N 1
ATOM 1967 C CA . ASP A 1 260 ? -23.464 3.812 36.832 1.00 44.78 260 ASP A CA 1
ATOM 1968 C C . ASP A 1 260 ? -22.971 4.734 37.967 1.00 44.78 260 ASP A C 1
ATOM 1970 O O . ASP A 1 260 ? -21.773 4.922 38.188 1.00 44.78 260 ASP A O 1
ATOM 1974 N N . LEU A 1 261 ? -23.918 5.392 38.647 1.00 49.22 261 LEU A N 1
ATOM 1975 C CA . LEU A 1 261 ? -23.678 6.247 39.824 1.00 49.22 261 LEU A CA 1
ATOM 1976 C C . LEU A 1 261 ? -23.477 5.437 41.124 1.00 49.22 261 LEU A C 1
ATOM 1978 O O . LEU A 1 261 ? -23.379 6.010 42.211 1.00 49.22 261 LEU A O 1
ATOM 1982 N N . GLU A 1 262 ? -23.372 4.111 41.038 1.00 40.97 262 GLU A N 1
ATOM 1983 C CA . GLU A 1 262 ? -22.984 3.249 42.150 1.00 40.97 262 GLU A CA 1
ATOM 1984 C C . GLU A 1 262 ? -21.457 3.296 42.321 1.00 40.97 262 GLU A C 1
ATOM 1986 O O . GLU A 1 262 ? -20.674 2.662 41.614 1.00 40.97 262 GLU A O 1
ATOM 1991 N N . THR A 1 263 ? -21.018 4.100 43.288 1.00 41.41 263 THR A N 1
ATOM 1992 C CA . THR A 1 263 ? -19.618 4.350 43.676 1.00 41.41 263 THR A CA 1
ATOM 1993 C C . THR A 1 263 ? -18.908 3.123 44.283 1.00 41.41 263 THR A C 1
ATOM 1995 O O . THR A 1 263 ? -18.292 3.216 45.338 1.00 41.41 263 THR A O 1
ATOM 1998 N N . ASN A 1 264 ? -18.960 1.965 43.626 1.00 42.59 264 ASN A N 1
ATOM 1999 C CA . ASN A 1 264 ? -18.155 0.777 43.938 1.00 42.59 264 ASN A CA 1
ATOM 2000 C C . ASN A 1 264 ? -17.285 0.350 42.740 1.00 42.59 264 ASN A C 1
ATOM 2002 O O . ASN A 1 264 ? -16.900 -0.810 42.611 1.00 42.59 264 ASN A O 1
ATOM 2006 N N . GLY A 1 265 ? -16.970 1.298 41.850 1.00 42.88 265 GLY A N 1
ATOM 2007 C CA . GLY A 1 265 ? -16.165 1.060 40.658 1.00 42.88 265 GLY A CA 1
ATOM 2008 C C . GLY A 1 265 ? -14.744 0.601 40.984 1.00 42.88 265 GLY A C 1
ATOM 2009 O O . GLY A 1 265 ? -14.061 1.167 41.844 1.00 42.88 265 GLY A O 1
ATOM 2010 N N . VAL A 1 266 ? -14.272 -0.398 40.237 1.00 43.19 266 VAL A N 1
ATOM 2011 C CA . VAL A 1 266 ? -12.849 -0.724 40.113 1.00 43.19 266 VAL A CA 1
ATOM 2012 C C . VAL A 1 266 ? -12.143 0.549 39.636 1.00 43.19 266 VAL A C 1
ATOM 2014 O O . VAL A 1 266 ? -12.220 0.921 38.467 1.00 43.19 266 VAL A O 1
ATOM 2017 N N . GLY A 1 267 ? -11.529 1.283 40.567 1.00 49.38 267 GLY A N 1
ATOM 2018 C CA . GLY A 1 267 ? -10.908 2.574 40.276 1.00 49.38 267 GLY A CA 1
ATOM 2019 C C . GLY A 1 267 ? -9.879 2.467 39.147 1.00 49.38 267 GLY A C 1
ATOM 2020 O O . GLY A 1 267 ? -9.260 1.417 38.962 1.00 49.38 267 GLY A O 1
ATOM 2021 N N . ARG A 1 268 ? -9.676 3.563 38.395 1.00 49.12 268 ARG A N 1
ATOM 2022 C CA . ARG A 1 268 ? -8.599 3.674 37.391 1.00 49.12 268 ARG A CA 1
ATOM 2023 C C . ARG A 1 268 ? -7.311 3.058 37.952 1.00 49.12 268 ARG A C 1
ATOM 2025 O O . ARG A 1 268 ? -6.848 3.485 39.013 1.00 49.12 268 ARG A O 1
ATOM 2032 N N . ARG A 1 269 ? -6.736 2.070 37.249 1.00 50.62 269 ARG A N 1
ATOM 2033 C CA . ARG A 1 269 ? -5.435 1.496 37.626 1.00 50.62 269 ARG A CA 1
ATOM 2034 C C . ARG A 1 269 ? -4.422 2.642 37.762 1.00 50.62 269 ARG A C 1
ATOM 2036 O O . ARG A 1 269 ? -4.365 3.488 36.868 1.00 50.62 269 ARG A O 1
ATOM 2043 N N . PRO A 1 270 ? -3.661 2.712 38.867 1.00 53.75 270 PRO A N 1
ATOM 2044 C CA . PRO A 1 270 ? -2.728 3.807 39.073 1.00 53.75 270 PRO A CA 1
ATOM 2045 C C . PRO A 1 270 ? -1.607 3.721 38.036 1.00 53.75 270 PRO A C 1
ATOM 2047 O O . PRO A 1 270 ? -0.891 2.723 37.977 1.00 53.75 270 PRO A O 1
ATOM 2050 N N . LEU A 1 271 ? -1.449 4.774 37.234 1.00 53.62 271 LEU A N 1
ATOM 2051 C CA . LEU A 1 271 ? -0.259 4.966 36.413 1.00 53.62 271 LEU A CA 1
ATOM 2052 C C . LEU A 1 271 ? 0.903 5.309 37.356 1.00 53.62 271 LEU A C 1
ATOM 2054 O O . LEU A 1 271 ? 0.872 6.340 38.030 1.00 53.62 271 LEU A O 1
ATOM 2058 N N . VAL A 1 272 ? 1.901 4.430 37.446 1.00 56.97 272 VAL A N 1
ATOM 2059 C CA . VAL A 1 272 ? 3.104 4.659 38.258 1.00 56.97 272 VAL A CA 1
ATOM 2060 C C . VAL A 1 272 ? 4.183 5.192 37.336 1.00 56.97 272 VAL A C 1
ATOM 2062 O O . VAL A 1 272 ? 4.667 4.439 36.510 1.00 56.97 272 VAL A O 1
ATOM 2065 N N . VAL A 1 273 ? 4.553 6.464 37.478 1.00 56.97 273 VAL A N 1
ATOM 2066 C CA . VAL A 1 273 ? 5.641 7.086 36.711 1.00 56.97 273 VAL A CA 1
ATOM 2067 C C . VAL A 1 273 ? 6.840 7.271 37.636 1.00 56.97 273 VAL A C 1
ATOM 2069 O O . VAL A 1 273 ? 6.773 8.059 38.579 1.00 56.97 273 VAL A O 1
ATOM 2072 N N . ASN A 1 274 ? 7.935 6.553 37.382 1.00 56.81 274 ASN A N 1
ATOM 2073 C CA . ASN A 1 274 ? 9.208 6.807 38.062 1.00 56.81 274 ASN A CA 1
ATOM 2074 C C . ASN A 1 274 ? 9.970 7.886 37.291 1.00 56.81 274 ASN A C 1
ATOM 2076 O O . ASN A 1 274 ? 10.151 7.732 36.089 1.00 56.81 274 ASN A O 1
ATOM 2080 N N . VAL A 1 275 ? 10.403 8.946 37.975 1.00 58.22 275 VAL A N 1
ATOM 2081 C CA . VAL A 1 275 ? 11.136 10.080 37.392 1.00 58.22 275 VAL A CA 1
ATOM 2082 C C . VAL A 1 275 ? 12.524 10.140 38.025 1.00 58.22 275 VAL A C 1
ATOM 2084 O O . VAL A 1 275 ? 12.636 10.240 39.247 1.00 58.22 275 VAL A O 1
ATOM 2087 N N . VAL A 1 276 ? 13.578 10.103 37.210 1.00 56.72 276 VAL A N 1
ATOM 2088 C CA . VAL A 1 276 ? 14.973 10.290 37.647 1.00 56.72 276 VAL A CA 1
ATOM 2089 C C . VAL A 1 276 ? 15.472 11.631 37.082 1.00 56.72 276 VAL A C 1
ATOM 2091 O O . VAL A 1 276 ? 15.395 11.862 35.880 1.00 56.72 276 VAL A O 1
ATOM 2094 N N . SER A 1 277 ? 15.893 12.556 37.954 1.00 58.41 277 SER A N 1
ATOM 2095 C CA . SER A 1 277 ? 16.204 13.972 37.638 1.00 58.41 277 SER A CA 1
ATOM 2096 C C . SER A 1 277 ? 17.628 14.164 37.066 1.00 58.41 277 SER A C 1
ATOM 2098 O O . SER A 1 277 ? 18.529 13.433 37.466 1.00 58.41 277 SER A O 1
ATOM 2100 N N . GLY A 1 278 ? 17.936 15.142 36.196 1.00 46.66 278 GLY A N 1
ATOM 2101 C CA . GLY A 1 278 ? 17.086 16.212 35.664 1.00 46.66 278 GLY A CA 1
ATOM 2102 C C . GLY A 1 278 ? 17.746 17.090 34.587 1.00 46.66 278 GLY A C 1
ATOM 2103 O O . GLY A 1 278 ? 18.844 17.602 34.771 1.00 46.66 278 GLY A O 1
ATOM 2104 N N . GLN A 1 279 ? 17.014 17.289 33.490 1.00 50.66 279 GLN A N 1
ATOM 2105 C CA . GLN A 1 279 ? 17.043 18.371 32.487 1.00 50.66 279 GLN A CA 1
ATOM 2106 C C . GLN A 1 279 ? 15.611 18.400 31.877 1.00 50.66 279 GLN A C 1
ATOM 2108 O O . GLN A 1 279 ? 14.724 17.728 32.399 1.00 50.66 279 GLN A O 1
ATOM 2113 N N . ALA A 1 280 ? 15.331 19.171 30.816 1.00 51.16 280 ALA A N 1
ATOM 2114 C CA . ALA A 1 280 ? 13.982 19.367 30.237 1.00 51.16 280 ALA A CA 1
ATOM 2115 C C . ALA A 1 280 ? 13.199 18.080 29.847 1.00 51.16 280 ALA A C 1
ATOM 2117 O O . ALA A 1 280 ? 11.991 18.135 29.591 1.00 51.16 280 ALA A O 1
ATOM 2118 N N . THR A 1 281 ? 13.869 16.927 29.828 1.00 46.31 281 THR A N 1
ATOM 2119 C CA . THR A 1 281 ? 13.330 15.586 29.586 1.00 46.31 281 THR A CA 1
ATOM 2120 C C . THR A 1 281 ? 13.617 14.660 30.774 1.00 46.31 281 THR A C 1
ATOM 2122 O O . THR A 1 281 ? 14.616 14.804 31.478 1.00 46.31 281 THR A O 1
ATOM 2125 N N . CYS A 1 282 ? 12.725 13.704 31.015 1.00 53.47 282 CYS A N 1
ATOM 2126 C CA . CYS A 1 282 ? 12.822 12.681 32.051 1.00 53.47 282 CYS A CA 1
ATOM 2127 C C . CYS A 1 282 ? 12.547 11.303 31.436 1.00 53.47 282 CYS A C 1
ATOM 2129 O O . CYS A 1 282 ? 11.780 11.186 30.484 1.00 53.47 282 CYS A O 1
ATOM 2131 N N . GLU A 1 283 ? 13.131 10.243 31.984 1.00 49.81 283 GLU A N 1
ATOM 2132 C CA . GLU A 1 283 ? 12.671 8.886 31.681 1.00 49.81 283 GLU A CA 1
ATOM 2133 C C . GLU A 1 283 ? 11.432 8.595 32.524 1.00 49.81 283 GLU A C 1
ATOM 2135 O O . GLU A 1 283 ? 11.436 8.819 33.735 1.00 49.81 283 GLU A O 1
ATOM 2140 N N . ALA A 1 284 ? 10.366 8.135 31.875 1.00 50.97 284 ALA A N 1
ATOM 2141 C CA . ALA A 1 284 ? 9.146 7.681 32.513 1.00 50.97 284 ALA A CA 1
ATOM 2142 C C . ALA A 1 284 ? 9.005 6.176 32.292 1.00 50.97 284 ALA A C 1
ATOM 2144 O O . ALA A 1 284 ? 9.040 5.680 31.166 1.00 50.97 284 ALA A O 1
ATOM 2145 N N . PHE A 1 285 ? 8.796 5.450 33.382 1.00 51.97 285 PHE A N 1
ATOM 2146 C CA . PHE A 1 285 ? 8.458 4.034 33.334 1.00 51.97 285 PHE A CA 1
ATOM 2147 C C . PHE A 1 285 ? 6.939 3.909 33.347 1.00 51.97 285 PHE A C 1
ATOM 2149 O O . PHE A 1 285 ? 6.336 4.134 34.385 1.00 51.97 285 PHE A O 1
ATOM 2156 N N . VAL A 1 286 ? 6.314 3.573 32.216 1.00 50.66 286 VAL A N 1
ATOM 2157 C CA . VAL A 1 286 ? 4.878 3.214 32.167 1.00 50.66 286 VAL A CA 1
ATOM 2158 C C . VAL A 1 286 ? 4.679 1.744 32.589 1.00 50.66 286 VAL A C 1
ATOM 2160 O O . VAL A 1 286 ? 3.613 1.362 33.073 1.00 50.66 286 VAL A O 1
ATOM 2163 N N . ARG A 1 287 ? 5.750 0.936 32.510 1.00 45.16 287 ARG A N 1
ATOM 2164 C CA . ARG A 1 287 ? 5.865 -0.442 33.012 1.00 45.16 287 ARG A CA 1
ATOM 2165 C C . ARG A 1 287 ? 7.268 -0.675 33.590 1.00 45.16 287 ARG A C 1
ATOM 2167 O O . ARG A 1 287 ? 8.214 0.030 33.242 1.00 45.16 287 ARG A O 1
ATOM 2174 N N . ALA A 1 288 ? 7.424 -1.668 34.466 1.00 40.25 288 ALA A N 1
ATOM 2175 C CA . ALA A 1 288 ? 8.750 -2.088 34.916 1.00 40.25 288 ALA A CA 1
ATOM 2176 C C . ALA A 1 288 ? 9.553 -2.644 33.724 1.00 40.25 288 ALA A C 1
ATOM 2178 O O . ALA A 1 288 ? 9.131 -3.626 33.122 1.00 40.25 288 ALA A O 1
ATOM 2179 N N . GLY A 1 289 ? 10.694 -2.025 33.402 1.00 42.25 289 GLY A N 1
ATOM 2180 C CA . GLY A 1 289 ? 11.689 -2.570 32.467 1.00 42.25 289 GLY A CA 1
ATOM 2181 C C . GLY A 1 289 ? 11.814 -1.895 31.096 1.00 42.25 289 GLY A C 1
ATOM 2182 O O . GLY A 1 289 ? 12.794 -2.169 30.415 1.00 42.25 289 GLY A O 1
ATOM 2183 N N . LEU A 1 290 ? 10.905 -0.995 30.705 1.00 48.97 290 LEU A N 1
ATOM 2184 C CA . LEU A 1 290 ? 10.958 -0.297 29.408 1.00 48.97 290 LEU A CA 1
ATOM 2185 C C . LEU A 1 290 ? 10.886 1.227 29.616 1.00 48.97 290 LEU A C 1
ATOM 2187 O O . LEU A 1 290 ? 9.808 1.748 29.917 1.00 48.97 290 LEU A O 1
ATOM 2191 N N . PRO A 1 291 ? 12.021 1.948 29.532 1.00 52.28 291 PRO A N 1
ATOM 2192 C CA . PRO A 1 291 ? 12.039 3.396 29.691 1.00 52.28 291 PRO A CA 1
ATOM 2193 C C . PRO A 1 291 ? 11.539 4.089 28.418 1.00 52.28 291 PRO A C 1
ATOM 2195 O O . PRO A 1 291 ? 12.030 3.826 27.322 1.00 52.28 291 PRO A O 1
ATOM 2198 N N . VAL A 1 292 ? 10.594 5.021 28.569 1.00 56.84 292 VAL A N 1
ATOM 2199 C CA . VAL A 1 292 ? 10.192 5.951 27.503 1.00 56.84 292 VAL A CA 1
ATOM 2200 C C . VAL A 1 292 ? 10.633 7.355 27.906 1.00 56.84 292 VAL A C 1
ATOM 2202 O O . VAL A 1 292 ? 10.414 7.781 29.041 1.00 56.84 292 VAL A O 1
ATOM 2205 N N . THR A 1 293 ? 11.265 8.096 26.996 1.00 59.22 293 THR A N 1
ATOM 2206 C CA . THR A 1 293 ? 11.629 9.497 27.247 1.00 59.22 293 THR A CA 1
ATOM 2207 C C . THR A 1 293 ? 10.388 10.383 27.170 1.00 59.22 293 THR A C 1
ATOM 2209 O O . THR A 1 293 ? 9.653 10.364 26.185 1.00 59.22 293 THR A O 1
ATOM 2212 N N . VAL A 1 294 ? 10.157 11.181 28.207 1.00 60.53 294 VAL A N 1
ATOM 2213 C CA . VAL A 1 294 ? 8.966 12.019 28.380 1.00 60.53 294 VAL A CA 1
ATOM 2214 C C . VAL A 1 294 ? 9.389 13.415 28.838 1.00 60.53 294 VAL A C 1
ATOM 2216 O O . VAL A 1 294 ? 10.324 13.571 29.618 1.00 60.53 294 VAL A O 1
ATOM 2219 N N . THR A 1 295 ? 8.731 14.467 28.353 1.00 65.75 295 THR A N 1
ATOM 2220 C CA . THR A 1 295 ? 9.018 15.843 28.795 1.00 65.75 295 THR A CA 1
ATOM 2221 C C . THR A 1 295 ? 8.306 16.176 30.108 1.00 65.75 295 THR A C 1
ATOM 2223 O O . THR A 1 295 ? 7.280 15.589 30.454 1.00 65.75 295 THR A O 1
ATOM 2226 N N . VAL A 1 296 ? 8.808 17.177 30.837 1.00 65.25 296 VAL A N 1
ATOM 2227 C CA . VAL A 1 296 ? 8.146 17.676 32.060 1.00 65.25 296 VAL A CA 1
ATOM 2228 C C . VAL A 1 296 ? 6.735 18.206 31.768 1.00 65.25 296 VAL A C 1
ATOM 2230 O O . VAL A 1 296 ? 5.836 18.053 32.591 1.00 65.25 296 VAL A O 1
ATOM 2233 N N . GLU A 1 297 ? 6.528 18.820 30.603 1.00 63.94 297 GLU A N 1
ATOM 2234 C CA . GLU A 1 297 ? 5.217 19.314 30.162 1.00 63.94 297 GLU A CA 1
ATOM 2235 C C . GLU A 1 297 ? 4.234 18.163 29.922 1.00 63.94 297 GLU A C 1
ATOM 2237 O O . GLU A 1 297 ? 3.126 18.181 30.445 1.00 63.94 297 GLU A O 1
ATOM 2242 N N . GLN A 1 298 ? 4.689 17.084 29.285 1.00 63.84 298 GLN A N 1
ATOM 2243 C CA . GLN A 1 298 ? 3.871 15.895 29.058 1.00 63.84 298 GLN A CA 1
ATOM 2244 C C . GLN A 1 298 ? 3.477 15.189 30.371 1.00 63.84 298 GLN A C 1
ATOM 2246 O O . GLN A 1 298 ? 2.351 14.718 30.509 1.00 63.84 298 GLN A O 1
ATOM 2251 N N . ILE A 1 299 ? 4.361 15.165 31.377 1.00 66.44 299 ILE A N 1
ATOM 2252 C CA . ILE A 1 299 ? 4.019 14.655 32.720 1.00 66.44 299 ILE A CA 1
ATOM 2253 C C . ILE A 1 299 ? 2.947 15.531 33.385 1.00 66.44 299 ILE A C 1
ATOM 2255 O O . ILE A 1 299 ? 2.047 15.004 34.046 1.00 66.44 299 ILE A O 1
ATOM 2259 N N . LYS A 1 300 ? 3.020 16.859 33.222 1.00 66.06 300 LYS A N 1
ATOM 2260 C CA . LYS A 1 300 ? 1.992 17.778 33.736 1.00 66.06 300 LYS A CA 1
ATOM 2261 C C . LYS A 1 300 ? 0.642 17.511 33.075 1.00 66.06 300 LYS A C 1
ATOM 2263 O O . LYS A 1 300 ? -0.346 17.413 33.798 1.00 66.06 300 LYS A O 1
ATOM 2268 N N . ASP A 1 301 ? 0.613 17.304 31.762 1.00 67.06 301 ASP A N 1
ATOM 2269 C CA . ASP A 1 301 ? -0.610 16.972 31.021 1.00 67.06 301 ASP A CA 1
ATOM 2270 C C . ASP A 1 301 ? -1.217 15.630 31.454 1.00 67.06 301 ASP A C 1
ATOM 2272 O O . ASP A 1 301 ? -2.431 15.488 31.586 1.00 67.06 301 ASP A O 1
ATOM 2276 N N . TRP A 1 302 ? -0.394 14.629 31.764 1.00 67.12 302 TRP A N 1
ATOM 2277 C CA . TRP A 1 302 ? -0.904 13.380 32.337 1.00 67.12 302 TRP A CA 1
ATOM 2278 C C . TRP A 1 302 ? -1.515 13.585 33.726 1.00 67.12 302 TRP A C 1
ATOM 2280 O O . TRP A 1 302 ? -2.526 12.966 34.066 1.00 67.12 302 TRP A O 1
ATOM 2290 N N . CYS A 1 303 ? -0.919 14.468 34.530 1.00 64.56 303 CYS A N 1
ATOM 2291 C CA . CYS A 1 303 ? -1.404 14.777 35.869 1.00 64.56 303 CYS A CA 1
ATOM 2292 C C . CYS A 1 303 ? -2.702 15.600 35.857 1.00 64.56 303 CYS A C 1
ATOM 2294 O O . CYS A 1 303 ? -3.507 15.427 36.769 1.00 64.56 303 CYS A O 1
ATOM 2296 N N . THR A 1 304 ? -2.954 16.445 34.847 1.00 65.19 304 THR A N 1
ATOM 2297 C CA . THR A 1 304 ? -4.235 17.174 34.730 1.00 65.19 304 THR A CA 1
ATOM 2298 C C . THR A 1 304 ? -5.406 16.234 34.446 1.00 65.19 304 THR A C 1
ATOM 2300 O O . THR A 1 304 ? -6.519 16.484 34.902 1.00 65.19 304 THR A O 1
ATOM 2303 N N . ALA A 1 305 ? -5.160 15.113 33.763 1.00 57.66 305 ALA A N 1
ATOM 2304 C CA . ALA A 1 305 ? -6.165 14.084 33.497 1.00 57.66 305 ALA A CA 1
ATOM 2305 C C . ALA A 1 305 ? -6.357 13.072 34.650 1.00 57.66 305 ALA A C 1
ATOM 2307 O O . ALA A 1 305 ? -7.251 12.216 34.571 1.00 57.66 305 ALA A O 1
ATOM 2308 N N . ALA A 1 306 ? -5.527 13.119 35.699 1.00 57.88 306 ALA A N 1
ATOM 2309 C CA . ALA A 1 306 ? -5.518 12.146 36.790 1.00 57.88 306 ALA A CA 1
ATOM 2310 C C . ALA A 1 306 ? -6.411 12.569 37.970 1.00 57.88 306 ALA A C 1
ATOM 2312 O O . ALA A 1 306 ? -6.343 13.687 38.465 1.00 57.88 306 ALA A O 1
ATOM 2313 N N . THR A 1 307 ? -7.206 11.632 38.497 1.00 49.34 307 THR A N 1
ATOM 2314 C CA . THR A 1 307 ? -8.101 11.874 39.648 1.00 49.34 307 THR A CA 1
ATOM 2315 C C . THR A 1 307 ? -7.351 11.907 40.987 1.00 49.34 307 THR A C 1
ATOM 2317 O O . THR A 1 307 ? -7.819 12.500 41.955 1.00 49.34 307 THR A O 1
ATOM 2320 N N . LYS A 1 308 ? -6.186 11.249 41.071 1.00 52.53 308 LYS A N 1
ATOM 2321 C CA . LYS A 1 308 ? -5.346 11.183 42.275 1.00 52.53 308 LYS A CA 1
ATOM 2322 C C . LYS A 1 308 ? -3.883 10.994 41.887 1.00 52.53 308 LYS A C 1
ATOM 2324 O O . LYS A 1 308 ? -3.538 9.995 41.263 1.00 52.53 308 LYS A O 1
ATOM 2329 N N . VAL A 1 309 ? -3.021 11.913 42.318 1.00 60.41 309 VAL A N 1
ATOM 2330 C CA . VAL A 1 309 ? -1.567 11.843 42.106 1.00 60.41 309 VAL A CA 1
ATOM 2331 C C . VAL A 1 309 ? -0.891 11.504 43.432 1.00 60.41 309 VAL A C 1
ATOM 2333 O O . VAL A 1 309 ? -1.129 12.165 44.440 1.00 60.41 309 VAL A O 1
ATOM 2336 N N . THR A 1 310 ? -0.065 10.452 43.452 1.00 59.78 310 THR A N 1
ATOM 2337 C CA . THR A 1 310 ? 0.718 10.069 44.640 1.00 59.78 310 THR A CA 1
ATOM 2338 C C . THR A 1 310 ? 2.199 10.146 44.303 1.00 59.78 310 THR A C 1
ATOM 2340 O O . THR A 1 310 ? 2.713 9.286 43.595 1.00 59.78 310 THR A O 1
ATOM 2343 N N . VAL A 1 311 ? 2.884 11.167 44.814 1.00 64.44 311 VAL A N 1
ATOM 2344 C CA . VAL A 1 311 ? 4.330 11.319 44.624 1.00 64.44 311 VAL A CA 1
ATOM 2345 C C . VAL A 1 311 ? 5.049 10.465 45.664 1.00 64.44 311 VAL A C 1
ATOM 2347 O O . VAL A 1 311 ? 4.834 10.632 46.867 1.00 64.44 311 VAL A O 1
ATOM 2350 N N . ARG A 1 312 ? 5.876 9.525 45.201 1.00 62.22 312 ARG A N 1
ATOM 2351 C CA . ARG A 1 312 ? 6.766 8.724 46.047 1.00 62.22 312 ARG A CA 1
ATOM 2352 C C . ARG A 1 312 ? 8.203 9.072 45.702 1.00 62.22 312 ARG A C 1
ATOM 2354 O O . ARG A 1 312 ? 8.546 9.176 44.530 1.00 62.22 312 ARG A O 1
ATOM 2361 N N . GLU A 1 313 ? 9.017 9.257 46.729 1.00 63.88 313 GLU A N 1
ATOM 2362 C CA . GLU A 1 313 ? 10.450 9.449 46.559 1.00 63.88 313 GLU A CA 1
ATOM 2363 C C . GLU A 1 313 ? 11.074 8.146 46.041 1.00 63.88 313 GLU A C 1
ATOM 2365 O O . GLU A 1 313 ? 10.789 7.063 46.563 1.00 63.88 313 GLU A O 1
ATOM 2370 N N . VAL A 1 314 ? 11.883 8.244 44.984 1.00 65.25 314 VAL A N 1
ATOM 2371 C CA . VAL A 1 314 ? 12.656 7.109 44.473 1.00 65.25 314 VAL A CA 1
ATOM 2372 C C . VAL A 1 314 ? 13.791 6.856 45.459 1.00 65.25 314 VAL A C 1
ATOM 2374 O O . VAL A 1 314 ? 14.634 7.723 45.666 1.00 65.25 314 VAL A O 1
ATOM 2377 N N . LEU A 1 315 ? 13.800 5.677 46.081 1.00 66.12 315 LEU A N 1
ATOM 2378 C CA . LEU A 1 315 ? 14.859 5.288 47.010 1.00 66.12 315 LEU A CA 1
ATOM 2379 C C . LEU A 1 315 ? 16.150 5.013 46.237 1.00 66.12 315 LEU A C 1
ATOM 2381 O O . LEU A 1 315 ? 16.156 4.185 45.321 1.00 66.12 315 LEU A O 1
ATOM 2385 N N . ASP A 1 316 ? 17.240 5.672 46.625 1.00 63.41 316 ASP A N 1
ATOM 2386 C CA . ASP A 1 316 ? 18.563 5.355 46.099 1.00 63.41 316 ASP A CA 1
ATOM 2387 C C . ASP A 1 316 ? 19.035 4.043 46.721 1.00 63.41 316 ASP A C 1
ATOM 2389 O O . ASP A 1 316 ? 19.483 3.997 47.862 1.00 63.41 316 ASP A O 1
ATOM 2393 N N . LEU A 1 317 ? 18.952 2.956 45.959 1.00 64.62 317 LEU A N 1
ATOM 2394 C CA . LEU A 1 317 ? 19.368 1.633 46.421 1.00 64.62 317 LEU A CA 1
ATOM 2395 C C . LEU A 1 317 ? 20.865 1.547 46.771 1.00 64.62 317 LEU A C 1
ATOM 2397 O O . LEU A 1 317 ? 21.280 0.549 47.356 1.00 64.62 317 LEU A O 1
ATOM 2401 N N . ARG A 1 318 ? 21.679 2.550 46.408 1.00 58.81 318 ARG A N 1
ATOM 2402 C CA . ARG A 1 318 ? 23.100 2.634 46.780 1.00 58.81 318 ARG A CA 1
ATOM 2403 C C . ARG A 1 318 ? 23.339 3.383 48.091 1.00 58.81 318 ARG A C 1
ATOM 2405 O O . ARG A 1 318 ? 24.460 3.342 48.596 1.00 58.81 318 ARG A O 1
ATOM 2412 N N . ALA A 1 319 ? 22.332 4.065 48.632 1.00 67.81 319 ALA A N 1
ATOM 2413 C CA . ALA A 1 319 ? 22.438 4.768 49.900 1.00 67.81 319 ALA A CA 1
ATOM 2414 C C . ALA A 1 319 ? 22.257 3.805 51.082 1.00 67.81 319 ALA A C 1
ATOM 2416 O O . ALA A 1 319 ? 21.423 2.898 51.059 1.00 67.81 319 ALA A O 1
ATOM 2417 N N . ASP A 1 320 ? 23.041 4.019 52.139 1.00 59.97 320 ASP A N 1
ATOM 2418 C CA . ASP A 1 320 ? 23.020 3.165 53.323 1.00 59.97 320 ASP A CA 1
ATOM 2419 C C . ASP A 1 320 ? 21.938 3.654 54.303 1.00 59.97 320 ASP A C 1
ATOM 2421 O O . ASP A 1 320 ? 22.122 4.611 55.061 1.00 59.97 320 ASP A O 1
ATOM 2425 N N . TYR A 1 321 ? 20.759 3.029 54.255 1.00 66.25 321 TYR A N 1
ATOM 2426 C CA . TYR A 1 321 ? 19.633 3.366 55.127 1.00 66.25 321 TYR A CA 1
ATOM 2427 C C . TYR A 1 321 ? 19.672 2.514 56.402 1.00 66.25 321 TYR A C 1
ATOM 2429 O O . TYR A 1 321 ? 19.215 1.370 56.413 1.00 66.25 321 TYR A O 1
ATOM 2437 N N . SER A 1 322 ? 20.173 3.077 57.506 1.00 63.94 322 SER A N 1
ATOM 2438 C CA . SER A 1 322 ? 20.114 2.443 58.830 1.00 63.94 322 SER A CA 1
ATOM 2439 C C . SER A 1 322 ? 19.163 3.188 59.773 1.00 63.94 322 SER A C 1
ATOM 2441 O O . SER A 1 322 ? 19.058 4.413 59.752 1.00 63.94 322 SER A O 1
ATOM 2443 N N . THR A 1 323 ? 18.439 2.440 60.607 1.00 63.94 323 THR A N 1
ATOM 2444 C CA . THR A 1 323 ? 17.623 2.982 61.701 1.00 63.94 323 THR A CA 1
ATOM 2445 C C . THR A 1 323 ? 17.878 2.167 62.963 1.00 63.94 323 THR A C 1
ATOM 2447 O O . THR A 1 323 ? 18.009 0.945 62.909 1.00 63.94 323 THR A O 1
ATOM 2450 N N . THR A 1 324 ? 17.963 2.840 64.107 1.00 54.16 324 THR A N 1
ATOM 2451 C CA . THR A 1 324 ? 18.119 2.215 65.432 1.00 54.16 324 THR A CA 1
ATOM 2452 C C . THR A 1 324 ? 16.778 1.845 66.073 1.00 54.16 324 THR A C 1
ATOM 2454 O O . THR A 1 324 ? 16.753 1.277 67.163 1.00 54.16 324 THR A O 1
ATOM 2457 N N . SER A 1 325 ? 15.658 2.147 65.405 1.00 60.62 325 SER A N 1
ATOM 2458 C CA . SER A 1 325 ? 14.300 1.805 65.840 1.00 60.62 325 SER A CA 1
ATOM 2459 C C . SER A 1 325 ? 13.760 0.579 65.102 1.00 60.62 325 SER A C 1
ATOM 2461 O O . SER A 1 325 ? 14.062 0.358 63.932 1.00 60.62 325 SER A O 1
ATOM 2463 N N . TYR A 1 326 ? 12.901 -0.195 65.770 1.00 57.06 326 TYR A N 1
ATOM 2464 C CA . TYR A 1 326 ? 12.174 -1.313 65.157 1.00 57.06 326 TYR A CA 1
ATOM 2465 C C . TYR A 1 326 ? 11.114 -0.847 64.140 1.00 57.06 326 TYR A C 1
ATOM 2467 O O . TYR A 1 326 ? 10.669 -1.628 63.300 1.00 57.06 326 TYR A O 1
ATOM 2475 N N . THR A 1 327 ? 10.716 0.428 64.192 1.00 54.31 327 THR A N 1
ATOM 2476 C CA . THR A 1 327 ? 9.764 1.018 63.246 1.00 54.31 327 THR A CA 1
ATOM 2477 C C . THR A 1 327 ? 10.510 1.527 62.009 1.00 54.31 327 THR A C 1
ATOM 2479 O O . THR A 1 327 ? 11.368 2.406 62.150 1.00 54.31 327 THR A O 1
ATOM 2482 N N . PRO A 1 328 ? 10.193 1.032 60.796 1.00 58.09 328 PRO A N 1
ATOM 2483 C CA . PRO A 1 328 ? 10.801 1.528 59.567 1.00 58.09 328 PRO A CA 1
ATOM 2484 C C . PRO A 1 328 ? 10.533 3.024 59.387 1.00 58.09 328 PRO A C 1
ATOM 2486 O O . PRO A 1 328 ? 9.419 3.502 59.615 1.00 58.09 328 PRO A O 1
ATOM 2489 N N . THR A 1 329 ? 11.546 3.771 58.957 1.00 59.62 329 THR A N 1
ATOM 2490 C CA . THR A 1 329 ? 11.371 5.164 58.531 1.00 59.62 329 THR A CA 1
ATOM 2491 C C . THR A 1 329 ? 10.711 5.205 57.151 1.00 59.62 329 THR A C 1
ATOM 2493 O O . THR A 1 329 ? 10.784 4.239 56.392 1.00 59.62 329 THR A O 1
ATOM 2496 N N . ARG A 1 330 ? 10.081 6.333 56.783 1.00 55.00 330 ARG A N 1
ATOM 2497 C CA . ARG A 1 330 ? 9.456 6.511 55.450 1.00 55.00 330 ARG A CA 1
ATOM 2498 C C . ARG A 1 330 ? 10.414 6.263 54.273 1.00 55.00 330 ARG A C 1
ATOM 2500 O O . ARG A 1 330 ? 9.936 5.970 53.185 1.00 55.00 330 ARG A O 1
ATOM 2507 N N . SER A 1 331 ? 11.722 6.376 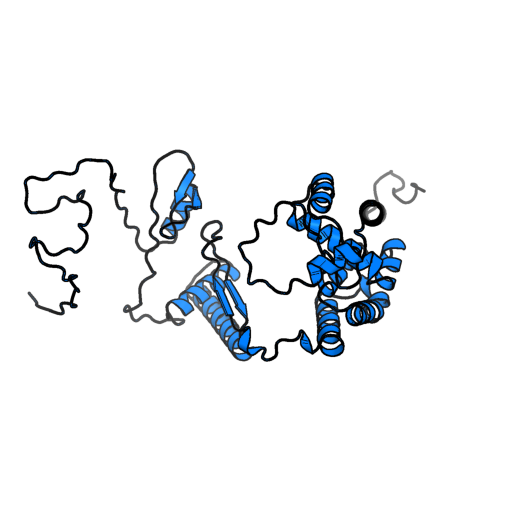54.498 1.00 56.28 331 SER A N 1
ATOM 2508 C CA . SER A 1 331 ? 12.794 6.158 53.523 1.00 56.28 331 SER A CA 1
ATOM 2509 C C . SER A 1 331 ? 13.368 4.733 53.523 1.00 56.28 331 SER A C 1
ATOM 2511 O O . SER A 1 331 ? 14.302 4.448 52.785 1.00 56.28 331 SER A O 1
ATOM 2513 N N . SER A 1 332 ? 12.847 3.820 54.347 1.00 56.91 332 SER A N 1
ATOM 2514 C CA . SER A 1 332 ? 13.309 2.429 54.363 1.00 56.91 332 SER A CA 1
ATOM 2515 C C . SER A 1 332 ? 12.661 1.635 53.215 1.00 56.91 332 SER A C 1
ATOM 2517 O O . SER A 1 332 ? 11.429 1.632 53.118 1.00 56.91 332 SER A O 1
ATOM 2519 N N . PRO A 1 333 ? 13.427 0.928 52.360 1.00 53.19 333 PRO A N 1
ATOM 2520 C CA . PRO A 1 333 ? 12.850 0.106 51.300 1.00 53.19 333 PRO A CA 1
ATOM 2521 C C . PRO A 1 333 ? 12.002 -1.040 51.879 1.00 53.19 333 PRO A C 1
ATOM 2523 O O . PRO A 1 333 ? 12.330 -1.580 52.943 1.00 53.19 333 PRO A O 1
ATOM 2526 N N . PRO A 1 334 ? 10.912 -1.448 51.200 1.00 52.91 334 PRO A N 1
ATOM 2527 C CA . PRO A 1 334 ? 10.119 -2.591 51.631 1.00 52.91 334 PRO A CA 1
ATOM 2528 C C . PRO A 1 334 ? 10.997 -3.848 51.622 1.00 52.91 334 PRO A C 1
ATOM 2530 O O . PRO A 1 334 ? 11.494 -4.262 50.575 1.00 52.91 334 PRO A O 1
ATOM 2533 N N . ARG A 1 335 ? 11.210 -4.464 52.792 1.00 50.91 335 ARG A N 1
ATOM 2534 C CA . ARG A 1 335 ? 11.942 -5.736 52.877 1.00 50.91 335 ARG A CA 1
ATOM 2535 C C . ARG A 1 335 ? 11.123 -6.816 52.168 1.00 50.91 335 ARG A C 1
ATOM 2537 O O . ARG A 1 335 ? 9.942 -6.991 52.461 1.00 50.91 335 ARG A O 1
ATOM 2544 N N . SER A 1 336 ? 11.763 -7.546 51.256 1.00 41.16 336 SER A N 1
ATOM 2545 C CA . SER A 1 336 ? 11.225 -8.763 50.642 1.00 41.16 336 SER A CA 1
ATOM 2546 C C . SER A 1 336 ? 10.676 -9.699 51.723 1.00 41.16 336 SER A C 1
ATOM 2548 O O . SER A 1 336 ? 11.335 -9.894 52.746 1.00 41.16 336 SER A O 1
ATOM 2550 N N . ALA A 1 337 ? 9.481 -10.253 51.500 1.00 42.81 337 ALA A N 1
ATOM 2551 C CA . ALA A 1 337 ? 8.685 -11.030 52.455 1.00 42.81 337 ALA A CA 1
ATOM 2552 C C . ALA A 1 337 ? 9.311 -12.393 52.845 1.00 42.81 337 ALA A C 1
ATOM 2554 O O . ALA A 1 337 ? 8.739 -13.454 52.603 1.00 42.81 337 ALA A O 1
ATOM 2555 N N . GLY A 1 338 ? 10.495 -12.369 53.456 1.00 42.72 338 GLY A N 1
ATOM 2556 C CA . GLY A 1 338 ? 11.147 -13.509 54.093 1.00 42.72 338 GLY A CA 1
ATOM 2557 C C . GLY A 1 338 ? 10.886 -13.510 55.599 1.00 42.72 338 GLY A C 1
ATOM 2558 O O . GLY A 1 338 ? 11.013 -12.486 56.270 1.00 42.72 338 GLY A O 1
ATOM 2559 N N . CYS A 1 339 ? 10.504 -14.665 56.139 1.00 44.03 339 CYS A N 1
ATOM 2560 C CA . CYS A 1 339 ? 10.283 -14.869 57.568 1.00 44.03 339 CYS A CA 1
ATOM 2561 C C . CYS A 1 339 ? 11.575 -14.611 58.379 1.00 44.03 339 CYS A C 1
ATOM 2563 O O . CYS A 1 339 ? 12.650 -15.059 57.999 1.00 44.03 339 CYS A O 1
ATOM 2565 N N . ILE A 1 340 ? 11.471 -13.938 59.532 1.00 47.72 340 ILE A N 1
ATOM 2566 C CA . ILE A 1 340 ? 12.604 -13.455 60.357 1.00 47.72 340 ILE A CA 1
ATOM 2567 C C . ILE A 1 340 ? 13.427 -14.563 61.055 1.00 47.72 340 ILE A C 1
ATOM 2569 O O . ILE A 1 340 ? 14.430 -14.282 61.709 1.00 47.72 340 ILE A O 1
ATOM 2573 N N . ARG A 1 341 ? 13.028 -15.837 60.944 1.00 37.12 341 ARG A N 1
ATOM 2574 C CA . ARG A 1 341 ? 13.702 -16.962 61.613 1.00 37.12 341 ARG A CA 1
ATOM 2575 C C . ARG A 1 341 ? 14.752 -17.578 60.674 1.00 37.12 341 ARG A C 1
ATOM 2577 O O . ARG A 1 341 ? 14.366 -17.997 59.586 1.00 37.12 341 ARG A O 1
ATOM 2584 N N . PRO A 1 342 ? 16.024 -17.735 61.092 1.00 41.3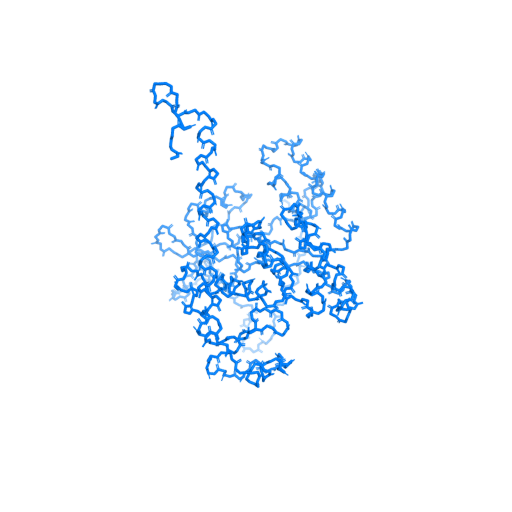1 342 PRO A N 1
ATOM 2585 C CA . PRO A 1 342 ? 17.149 -18.076 60.204 1.00 41.31 342 PRO A CA 1
ATOM 2586 C C . PRO A 1 342 ? 17.083 -19.446 59.495 1.00 41.31 342 PRO A C 1
ATOM 2588 O O . PRO A 1 342 ? 17.982 -19.765 58.730 1.00 41.31 342 PRO A O 1
ATOM 2591 N N . VAL A 1 343 ? 16.038 -20.257 59.709 1.00 43.69 343 VAL A N 1
ATOM 2592 C CA . VAL A 1 343 ? 15.869 -21.593 59.094 1.00 43.69 343 VAL A CA 1
ATOM 2593 C C . VAL A 1 343 ? 14.470 -21.789 58.475 1.00 43.69 343 VAL A C 1
ATOM 2595 O O . VAL A 1 343 ? 14.069 -22.906 58.167 1.00 43.69 343 VAL A O 1
ATOM 2598 N N . CYS A 1 344 ? 13.669 -20.727 58.323 1.00 46.84 344 CYS A N 1
ATOM 2599 C CA . CYS A 1 344 ? 12.301 -20.844 57.808 1.00 46.84 344 CYS A CA 1
ATOM 2600 C C . CYS A 1 344 ? 12.227 -20.490 56.313 1.00 46.84 344 CYS A C 1
ATOM 2602 O O . CYS A 1 344 ? 12.379 -19.329 55.948 1.00 46.84 344 CYS A O 1
ATOM 2604 N N . SER A 1 345 ? 11.931 -21.472 55.458 1.00 46.94 345 SER A N 1
ATOM 2605 C CA . SER A 1 345 ? 11.780 -21.318 53.999 1.00 46.94 345 SER A CA 1
ATOM 2606 C C . SER A 1 345 ? 10.336 -21.069 53.530 1.00 46.94 345 SER A C 1
ATOM 2608 O O . SER A 1 345 ? 10.050 -21.144 52.337 1.00 46.94 345 SER A O 1
ATOM 2610 N N . ARG A 1 346 ? 9.391 -20.779 54.438 1.00 39.19 346 ARG A N 1
ATOM 2611 C CA . ARG A 1 346 ? 7.999 -20.490 54.048 1.00 39.19 346 ARG A CA 1
ATOM 2612 C C . ARG A 1 346 ? 7.832 -19.043 53.590 1.00 39.19 346 ARG A C 1
ATOM 2614 O O . ARG A 1 346 ? 8.117 -18.113 54.342 1.00 39.19 346 ARG A O 1
ATOM 2621 N N . ILE A 1 347 ? 7.278 -18.885 52.391 1.00 37.75 347 ILE A N 1
ATOM 2622 C CA . ILE A 1 347 ? 6.800 -17.610 51.849 1.00 37.75 347 ILE A CA 1
ATOM 2623 C C . ILE A 1 347 ? 5.569 -17.168 52.653 1.00 37.75 347 ILE A C 1
ATOM 2625 O O . ILE A 1 347 ? 4.657 -17.962 52.904 1.00 37.75 347 ILE A O 1
ATOM 2629 N N . ALA A 1 348 ? 5.548 -15.911 53.094 1.00 38.34 348 ALA A N 1
ATOM 2630 C CA . ALA A 1 348 ? 4.419 -15.347 53.823 1.00 38.34 348 ALA A CA 1
ATOM 2631 C C . ALA A 1 348 ? 3.264 -15.039 52.853 1.00 38.34 348 ALA A C 1
ATOM 2633 O O . ALA A 1 348 ? 3.250 -13.992 52.214 1.00 38.34 348 ALA A O 1
ATOM 2634 N N . ASN A 1 349 ? 2.280 -15.935 52.752 1.00 32.91 349 ASN A N 1
ATOM 2635 C CA . ASN A 1 349 ? 1.029 -15.622 52.061 1.00 32.91 349 ASN A CA 1
ATOM 2636 C C . ASN A 1 349 ? 0.169 -14.720 52.955 1.00 32.91 349 ASN A C 1
ATOM 2638 O O . ASN A 1 349 ? -0.265 -15.133 54.033 1.00 32.91 349 ASN A O 1
ATOM 2642 N N . SER A 1 350 ? -0.108 -13.496 52.506 1.00 32.41 350 SER A N 1
ATOM 2643 C CA . SER A 1 350 ? -1.102 -12.632 53.139 1.00 32.41 350 SER A CA 1
ATOM 2644 C C . SER A 1 350 ? -2.498 -13.225 52.936 1.00 32.41 350 SER A C 1
ATOM 2646 O O . SER A 1 350 ? -3.037 -13.190 51.830 1.00 32.41 350 SER A O 1
ATOM 2648 N N . ARG A 1 351 ? -3.100 -13.766 54.002 1.00 25.81 351 ARG A N 1
ATOM 2649 C CA . ARG A 1 351 ? -4.560 -13.928 54.075 1.00 25.81 351 ARG A CA 1
ATOM 2650 C C . ARG A 1 351 ? -5.215 -12.539 54.156 1.00 25.81 351 ARG A C 1
ATOM 2652 O O . ARG A 1 351 ? -4.662 -11.667 54.827 1.00 25.81 351 ARG A O 1
ATOM 2659 N N . PRO A 1 352 ? -6.389 -12.330 53.538 1.00 32.28 352 PRO A N 1
ATOM 2660 C CA . PRO A 1 352 ? -7.130 -11.085 53.673 1.00 32.28 352 PRO A CA 1
ATOM 2661 C C . PRO A 1 352 ? -7.728 -11.019 55.085 1.00 32.28 352 PRO A C 1
ATOM 2663 O O . PRO A 1 352 ? -8.485 -11.900 55.487 1.00 32.28 352 PRO A O 1
ATOM 2666 N N . SER A 1 353 ? -7.364 -9.996 55.857 1.00 30.08 353 SER A N 1
ATOM 2667 C CA . SER A 1 353 ? -8.008 -9.716 57.142 1.00 30.08 353 SER A CA 1
ATOM 2668 C C . SER A 1 353 ? -9.244 -8.858 56.898 1.00 30.08 353 SER A C 1
ATOM 2670 O O . SER A 1 353 ? -9.133 -7.652 56.691 1.00 30.08 353 SER A O 1
ATOM 2672 N N . ALA A 1 354 ? -10.414 -9.490 56.932 1.00 37.69 354 ALA A N 1
ATOM 2673 C CA . ALA A 1 354 ? -11.680 -8.823 57.200 1.00 37.69 354 ALA A CA 1
ATOM 2674 C C . ALA A 1 354 ? -11.854 -8.650 58.722 1.00 37.69 354 ALA A C 1
ATOM 2676 O O . ALA A 1 354 ? -11.728 -9.628 59.455 1.00 37.69 354 ALA A O 1
ATOM 2677 N N . ALA A 1 355 ? -12.120 -7.415 59.159 1.00 28.19 355 ALA A N 1
ATOM 2678 C CA . ALA A 1 355 ? -12.768 -6.980 60.413 1.00 28.19 355 ALA A CA 1
ATOM 2679 C C . ALA A 1 355 ? -12.650 -5.439 60.418 1.00 28.19 355 ALA A C 1
ATOM 2681 O O . ALA A 1 355 ? -11.538 -4.925 60.426 1.00 28.19 355 ALA A O 1
ATOM 2682 N N . THR A 1 356 ? -13.677 -4.615 60.193 1.00 32.66 356 THR A N 1
ATOM 2683 C CA . THR A 1 356 ? -14.932 -4.397 60.943 1.00 32.66 356 THR A CA 1
ATOM 2684 C C . THR A 1 356 ? -14.728 -4.307 62.454 1.00 32.66 356 THR A C 1
ATOM 2686 O O . THR A 1 356 ? -14.530 -5.340 63.085 1.00 32.66 356 THR A O 1
ATOM 2689 N N . SER A 1 357 ? -14.794 -3.082 63.000 1.00 27.52 357 SER A N 1
ATOM 2690 C CA . SER A 1 357 ? -15.245 -2.648 64.351 1.00 27.52 357 SER A CA 1
ATOM 2691 C C . SER A 1 357 ? -14.902 -1.147 64.478 1.00 27.52 357 SER A C 1
ATOM 2693 O O . SER A 1 357 ? -13.728 -0.798 64.473 1.00 27.52 357 SER A O 1
ATOM 2695 N N . THR A 1 358 ? -15.830 -0.202 64.297 1.00 29.75 358 THR A N 1
ATOM 2696 C CA . THR A 1 358 ? -16.669 0.415 65.351 1.00 29.75 358 THR A CA 1
ATOM 2697 C C . THR A 1 358 ? -15.870 0.851 66.584 1.00 29.75 358 THR A C 1
ATOM 2699 O O . THR A 1 358 ? -15.532 0.017 67.418 1.00 29.75 358 THR A O 1
ATOM 2702 N N . THR A 1 359 ? -15.568 2.144 66.727 1.00 34.75 359 THR A N 1
ATOM 2703 C CA . THR A 1 359 ? -16.253 3.115 67.613 1.00 34.75 359 THR A CA 1
ATOM 2704 C C . THR A 1 359 ? -15.805 4.522 67.227 1.00 34.75 359 THR A C 1
ATOM 2706 O O . THR A 1 359 ? -14.607 4.666 66.892 1.00 34.75 359 THR A O 1
#

Radius of gyration: 30.62 Å; Cα contacts (8 Å, |Δi|>4): 339; chains: 1; bounding box: 52×67×94 Å

pLDDT: mean 74.76, std 20.02, range [25.81, 98.19]

Sequence (359 aa):
MRKALLTCDNEPTPVGLVAAVRAAAATERRVQLDKALAVLEWVAARQLPEDRAAEEWADEHLDEMTKDRFGSQALHLAGPGAPVVEEDEAYEIAAALGLSRQSGSRYVGELIELRYLLPRIWSRVTALDLPLWKARKIAAATCTLPEAGAAYVDAQLAWAAARTTLAQIDRTVDEAMVRFAPDLLPEDPSDHRDVIVDLDQAKHGLVSIDALLDLDDALDLEDALRTGAVALKEAGSDDPLGVRRAKALGDLARGQGALDLETNGVGRRPLVVNVVSGQATCEAFVRAGLPVTVTVEQIKDWCTAATKVTVREVLDLRADYSTTSYTPTRSSPPRSAGCIRPVCSRIANSRPSAATSTT

Nearest PDB structures (foldseek):
  3wfr-assembly1_E  TM=3.197E-01  e=3.954E+00  synthetic construct
  3wfp-assembly9_A  TM=3.268E-01  e=5.168E+00  Aquifex aeolicus VF5
  3wfr-assembly2_F  TM=3.176E-01  e=6.402E+00  synthetic construct
  3wfp-assembly11_E  TM=3.163E-01  e=7.126E+00  Aquifex aeolicus VF5
  3wfp-assembly10_C  TM=3.200E-01  e=6.754E+00  Aquifex aeolicus VF5

Secondary structure (DSSP, 8-state):
--GGGB-TTSPBPHHHHHHHHHHHHHHHHHHHHHHHHHHHHHHHTTPPPHHHHHHHHT---TT-TT----S--EE--SSTTS--EEHHHHHHHHHHTT--HHHHHHHHHHHHIIIII-HHHHHHHHTTSS-HHHHHHHHHHHTTS-HHHHHHHHHHHTTTTTT--HHHHHHHHHHHHHHH-GGGS-S-GGGG-EEEE-GGG-BTTB--EEEE--HHHHHHHHHHHHHHHHHHHHTT--S-HHHHHHHHHHHHHTT--TT---S-----------B---SSEEEEEEETTEEEEEEHHHHHHHHHT-S-----PPP-TTS----SSSSPPTTSPPPPSB-SSTT---B------------

Mean predicted aligned error: 18.51 Å

Foldseek 3Di:
DQVVQADPVRDGDPVSVVVVVVVVVLVVLVVVVVLLVVLVVLLVVFFDDPVLLVVVVPCPPPPCPPPPPPDWHFDLLFAPPFTTGTLVSLVVQCVVVVHDSVVSSLSSHLSRQCVPQQPLQVVCSVVVNARPVLSSLLRSLPRHAHSQLSNQLSVVCSVPSNPQDSVNSNVSSVVSCVPRPVVPPPPDPVVPFDWDWQPQPQDLNDIDIDGDDDPVVVVVLVVQLVLQLVLCVVVPDPDPSVVSSVVSVVCVVQVNHSDDPPPPTPDDDDQDFDFDDDDQWTWTPSDPPRTDIDGPVSVVVVVVVDPDDDDQDDADPPDDDDDPDPDDDSNDDDPQQDDPDPPDPDRDDDDDDDDDDDD